Protein AF-A0A7S2AN30-F1 (afdb_monomer_lite)

Foldseek 3Di:
DDDPPPDPPQFPLPDQFQAAAAEQEELAFSPLSLVLQLQLSLQRHHSVSNNYDYHYNCPDLVSLLVVLVQQQVQFDPPDDPVRSAGHEYEYEYPPVVSVVSNVVSCVVSVYHYDYLQVLVLVLQCVLQVDHFPPPPPDPCPVVSPPCPPPPDDPPPAPQEEAEQAELAPSPSSVVSNVSNVVRDPDGSHPYYHYHHNPDDLVSLLVVLVVCLSNSYAYEYEALAPVVVVSSVVSNVVSVHRYHHSRVRVSVSCCVSSVGHTNSDPSHSVCVVPDPDDPPPDDPDD

pLDDT: mean 82.66, std 21.62, range [29.31, 98.75]

Sequence (285 aa):
MFAATRTFAVAPWSADVKAKPIFAVSDATGTVAQKLAETAFMQFGSSEKAKVQVVPGVSTEQAVRDVVEEAAKMAPPGSLAIERSGALVLYTVADPALGSILAAEASRRGVPCIDALEPVLLAMERCFGVCREGLAGSPDSDRAQGNDGLDGQHDGLPPRTVFAASDSSGSNAYGMVCAALRRFSDTPVQSVTLCKEVRSLEQINHIAQEALATRSPVVFTFASPGMSRFMRQQCERSRVHYADVFQPVMLAFEKYLDYPPVGVPGGHDLSRGYSDNWDTLPVER

Radius of gyration: 20.5 Å; chains: 1; bounding box: 63×46×48 Å

Secondary structure (DSSP, 8-state):
------------TT-------EEEEESS--HHHHHHHHHHHTTTS-GGG--EEEE----SHHHHHHHHHHHHHTSPTT--TTT----EEEEE-S-HHHHHHHHHHHHHHT--EEESSHHHHHHHHHHHT-PPTT-TT-GGGGS-------SS--SS---EEEEEEESS--HHHHHHHHHHHTT-TT--EEEEEEE----SHHHHHHHHHHHHHHT--EEEE-SSHHHHHHHHHHHHHTT--EEE-HHHHHHHHHHHHTS----STTGGGGGGT--S-GGGS----

Structure (mmCIF, N/CA/C/O backbone):
data_AF-A0A7S2AN30-F1
#
_entry.id   AF-A0A7S2AN30-F1
#
loop_
_atom_site.group_PDB
_atom_site.id
_atom_site.type_symbol
_atom_site.label_atom_id
_atom_site.label_alt_id
_atom_site.label_comp_id
_atom_site.label_asym_id
_atom_site.label_entity_id
_atom_site.label_seq_id
_atom_site.pdbx_PDB_ins_code
_atom_site.Cartn_x
_atom_site.Cartn_y
_atom_site.Cartn_z
_atom_site.occupancy
_atom_site.B_iso_or_equiv
_atom_site.auth_seq_id
_atom_site.auth_comp_id
_atom_site.auth_asym_id
_atom_site.auth_atom_id
_atom_site.pdbx_PDB_model_num
ATOM 1 N N . MET A 1 1 ? 32.549 -29.222 15.140 1.00 40.28 1 MET A N 1
ATOM 2 C CA . MET A 1 1 ? 31.187 -29.148 14.569 1.00 40.28 1 MET A CA 1
ATOM 3 C C . MET A 1 1 ? 30.894 -27.665 14.381 1.00 40.28 1 MET A C 1
ATOM 5 O O . MET A 1 1 ? 30.921 -26.944 15.367 1.00 40.28 1 MET A O 1
ATOM 9 N N . PHE A 1 2 ? 30.839 -27.179 13.139 1.00 34.50 2 PHE A N 1
ATOM 10 C CA . PHE A 1 2 ? 30.862 -25.744 12.830 1.00 34.50 2 PHE A CA 1
ATOM 11 C C . PHE A 1 2 ? 29.542 -25.068 13.226 1.00 34.50 2 PHE A C 1
ATOM 13 O O . PHE A 1 2 ? 28.491 -25.411 12.690 1.00 34.50 2 PHE A O 1
ATOM 20 N N . ALA A 1 3 ? 29.603 -24.105 14.147 1.00 33.50 3 ALA A N 1
ATOM 21 C CA . ALA A 1 3 ? 28.517 -23.163 14.376 1.00 33.50 3 ALA A CA 1
ATOM 22 C C . ALA A 1 3 ? 28.522 -22.160 13.215 1.00 33.50 3 ALA A C 1
ATOM 24 O O . ALA A 1 3 ? 29.442 -21.353 13.084 1.00 33.50 3 ALA A O 1
ATOM 25 N N . ALA A 1 4 ? 27.531 -22.254 12.332 1.00 34.81 4 ALA A N 1
ATOM 26 C CA . ALA A 1 4 ? 27.322 -21.269 11.283 1.00 34.81 4 ALA A CA 1
ATOM 27 C C . ALA A 1 4 ? 26.745 -19.998 11.919 1.00 34.81 4 ALA A C 1
ATOM 29 O O . ALA A 1 4 ? 25.531 -19.854 12.060 1.00 34.81 4 ALA A O 1
ATOM 30 N N . THR A 1 5 ? 27.619 -19.083 12.332 1.00 33.47 5 THR A N 1
ATOM 31 C CA . THR A 1 5 ? 27.229 -17.719 12.685 1.00 33.47 5 THR A CA 1
ATOM 32 C C . THR A 1 5 ? 26.700 -17.059 11.414 1.00 33.47 5 THR A C 1
ATOM 34 O O . THR A 1 5 ? 27.473 -16.679 10.538 1.00 33.47 5 THR A O 1
ATOM 37 N N . ARG A 1 6 ? 25.373 -16.973 11.263 1.00 31.62 6 ARG A N 1
ATOM 38 C CA . ARG A 1 6 ? 24.768 -16.119 10.236 1.00 31.62 6 ARG A CA 1
ATOM 39 C C . ARG A 1 6 ? 25.035 -14.676 10.641 1.00 31.62 6 ARG A C 1
ATOM 41 O O . ARG A 1 6 ? 24.337 -14.122 11.483 1.00 31.62 6 ARG A O 1
ATOM 48 N N . THR A 1 7 ? 26.070 -14.084 10.065 1.00 29.31 7 THR A N 1
ATOM 49 C CA . THR A 1 7 ? 26.269 -12.639 10.067 1.00 29.31 7 THR A CA 1
ATOM 50 C C . THR A 1 7 ? 25.091 -12.039 9.308 1.00 29.31 7 THR A C 1
ATOM 52 O O . THR A 1 7 ? 24.987 -12.196 8.093 1.00 29.31 7 THR A O 1
ATOM 55 N N . PHE A 1 8 ? 24.159 -11.403 10.014 1.00 34.34 8 PHE A N 1
ATOM 56 C CA . PHE A 1 8 ? 23.208 -10.514 9.360 1.00 34.34 8 PHE A CA 1
ATOM 57 C C . PHE A 1 8 ? 24.034 -9.352 8.815 1.00 34.34 8 PHE A C 1
ATOM 59 O O . PHE A 1 8 ? 24.676 -8.637 9.585 1.00 34.34 8 PHE A O 1
ATOM 66 N N . ALA A 1 9 ? 24.097 -9.220 7.491 1.00 35.78 9 ALA A N 1
ATOM 67 C CA . ALA A 1 9 ? 24.665 -8.041 6.866 1.00 35.78 9 ALA A CA 1
ATOM 68 C C . ALA A 1 9 ? 23.793 -6.853 7.285 1.00 35.78 9 ALA A C 1
ATOM 70 O O . ALA A 1 9 ? 22.713 -6.638 6.742 1.00 35.78 9 ALA A O 1
ATOM 71 N N . VAL A 1 10 ? 24.230 -6.125 8.312 1.00 44.66 10 VAL A N 1
ATOM 72 C CA . VAL A 1 10 ? 23.699 -4.796 8.599 1.00 44.66 10 VAL A CA 1
ATOM 73 C C . VAL A 1 10 ? 24.052 -3.971 7.369 1.00 44.66 10 VAL A C 1
ATOM 75 O O . VAL A 1 10 ? 25.234 -3.862 7.035 1.00 44.66 10 VAL A O 1
ATOM 78 N N . ALA A 1 11 ? 23.036 -3.492 6.649 1.00 50.16 11 ALA A N 1
ATOM 79 C CA . ALA A 1 11 ? 23.226 -2.702 5.442 1.00 50.16 11 ALA A CA 1
ATOM 80 C C . ALA A 1 11 ? 24.258 -1.603 5.738 1.00 50.16 11 ALA A C 1
ATOM 82 O O . ALA A 1 11 ? 24.108 -0.904 6.746 1.00 50.16 11 ALA A O 1
ATOM 83 N N . PRO A 1 12 ? 25.328 -1.448 4.943 1.00 53.06 12 PRO A N 1
ATOM 84 C CA . PRO A 1 12 ? 26.217 -0.318 5.119 1.00 53.06 12 PRO A CA 1
ATOM 85 C C . PRO A 1 12 ? 25.392 0.951 4.893 1.00 53.06 12 PRO A C 1
ATOM 87 O O . PRO A 1 12 ? 25.007 1.269 3.772 1.00 53.06 12 PRO A O 1
ATOM 90 N N . TRP A 1 13 ? 25.125 1.671 5.983 1.00 55.81 13 TRP A N 1
ATOM 91 C CA . TRP A 1 13 ? 24.346 2.912 6.059 1.00 55.81 13 TRP A CA 1
ATOM 92 C C . TRP A 1 13 ? 24.850 4.023 5.111 1.00 55.81 13 TRP A C 1
ATOM 94 O O . TRP A 1 13 ? 24.224 5.072 4.998 1.00 55.81 13 TRP A O 1
ATOM 104 N N . SER A 1 14 ? 25.982 3.800 4.434 1.00 53.25 14 SER A N 1
ATOM 105 C CA . SER A 1 14 ? 26.691 4.728 3.556 1.00 53.25 14 SER A CA 1
ATOM 106 C C . SER A 1 14 ? 26.530 4.468 2.052 1.00 53.25 14 SER A C 1
ATOM 108 O O . SER A 1 14 ? 26.960 5.311 1.264 1.00 53.25 14 SER A O 1
ATOM 110 N N . ALA A 1 15 ? 25.949 3.340 1.623 1.00 59.66 15 ALA A N 1
ATOM 111 C CA . ALA A 1 15 ? 25.786 3.029 0.202 1.00 59.66 15 ALA A CA 1
ATOM 112 C C . ALA A 1 15 ? 24.336 3.259 -0.248 1.00 59.66 15 ALA A C 1
ATOM 114 O O . ALA A 1 15 ? 23.439 2.509 0.122 1.00 59.66 15 ALA A O 1
ATOM 115 N N . ASP A 1 16 ? 24.109 4.283 -1.075 1.00 66.56 16 ASP A N 1
ATOM 116 C CA . ASP A 1 16 ? 22.819 4.461 -1.745 1.00 66.56 16 ASP A CA 1
ATOM 117 C C . ASP A 1 16 ? 22.561 3.300 -2.712 1.00 66.56 16 ASP A C 1
ATOM 119 O O . ASP A 1 16 ? 23.361 3.044 -3.621 1.00 66.56 16 ASP A O 1
ATOM 123 N N . VAL A 1 17 ? 21.414 2.634 -2.564 1.00 82.19 17 VAL A N 1
ATOM 124 C CA . VAL A 1 17 ? 20.982 1.597 -3.503 1.00 82.19 17 VAL A CA 1
ATOM 125 C C . VAL A 1 17 ? 20.859 2.164 -4.921 1.00 82.19 17 VAL A C 1
ATOM 127 O O . VAL A 1 17 ? 20.396 3.290 -5.146 1.00 82.19 17 VAL A O 1
ATOM 130 N N . LYS A 1 18 ? 21.255 1.376 -5.928 1.00 82.25 18 LYS A N 1
ATOM 131 C CA . LYS A 1 18 ? 21.060 1.764 -7.327 1.00 82.25 18 LYS A CA 1
ATOM 132 C C . LYS A 1 18 ? 19.564 1.800 -7.627 1.00 82.25 18 LYS A C 1
ATOM 134 O O . LYS A 1 18 ? 18.917 0.763 -7.721 1.00 82.25 18 LYS A O 1
ATOM 139 N N . ALA A 1 19 ? 19.036 2.999 -7.849 1.00 82.94 19 ALA A N 1
ATOM 140 C CA . ALA A 1 19 ? 17.635 3.188 -8.189 1.00 82.94 19 ALA A 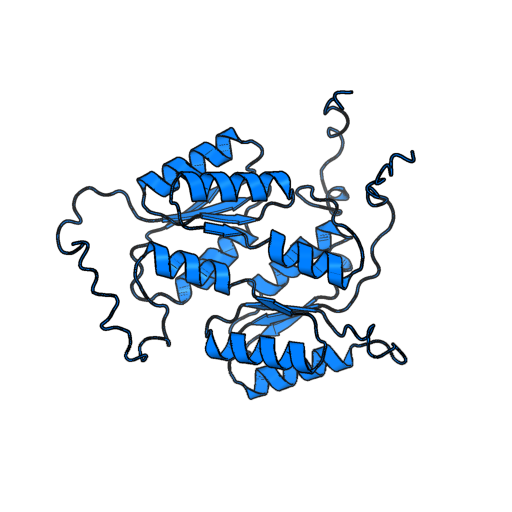CA 1
ATOM 141 C C . ALA A 1 19 ? 17.236 2.432 -9.467 1.00 82.94 19 ALA A C 1
ATOM 143 O O . ALA A 1 19 ? 17.766 2.692 -10.560 1.00 82.94 19 ALA A O 1
ATOM 144 N N . LYS A 1 20 ? 16.252 1.544 -9.316 1.00 89.50 20 LYS A N 1
ATOM 145 C CA . LYS A 1 20 ? 15.568 0.829 -10.396 1.00 89.50 20 LYS A CA 1
ATOM 146 C C . LYS A 1 20 ? 14.167 1.438 -10.619 1.00 89.50 20 LYS A C 1
ATOM 148 O O . LYS A 1 20 ? 13.637 2.040 -9.686 1.00 89.50 20 LYS A O 1
ATOM 153 N N . PRO A 1 21 ? 13.589 1.353 -11.832 1.00 93.94 21 PRO A N 1
ATOM 154 C CA . PRO A 1 21 ? 12.283 1.948 -12.127 1.00 93.94 21 PRO A CA 1
ATOM 155 C C . PRO A 1 21 ? 11.150 1.347 -11.286 1.00 93.94 21 PRO A C 1
ATOM 157 O O . PRO A 1 21 ? 11.082 0.133 -11.101 1.00 93.94 21 PRO A O 1
ATOM 160 N N . ILE A 1 22 ? 10.238 2.190 -10.808 1.00 96.75 22 ILE A N 1
ATOM 161 C CA . ILE A 1 22 ? 9.058 1.778 -10.041 1.00 96.75 22 ILE A CA 1
ATOM 162 C C . ILE A 1 22 ? 7.832 2.406 -10.692 1.00 96.75 22 ILE A C 1
ATOM 164 O O . ILE A 1 22 ? 7.831 3.593 -10.993 1.00 96.75 22 ILE A O 1
ATOM 168 N N . PHE A 1 23 ? 6.789 1.623 -10.916 1.00 98.44 23 PHE A N 1
ATOM 169 C CA . PHE A 1 23 ? 5.510 2.083 -11.435 1.00 98.44 23 PHE A CA 1
ATOM 170 C C . PHE A 1 23 ? 4.509 2.113 -10.280 1.00 98.44 23 PHE A C 1
ATOM 172 O O . PHE A 1 23 ? 4.249 1.087 -9.655 1.00 98.44 23 PHE A O 1
ATOM 179 N N . ALA A 1 24 ? 3.959 3.292 -10.000 1.00 98.38 24 ALA A N 1
ATOM 180 C CA . ALA A 1 24 ? 2.874 3.510 -9.053 1.00 98.38 24 ALA A CA 1
ATOM 181 C C . ALA A 1 24 ? 1.545 3.535 -9.819 1.00 98.38 24 ALA A C 1
ATOM 183 O O . ALA A 1 24 ? 1.169 4.556 -10.400 1.00 98.38 24 ALA A O 1
ATOM 184 N N . VAL A 1 25 ? 0.860 2.394 -9.855 1.00 98.62 25 VAL A N 1
ATOM 185 C CA . VAL A 1 25 ? -0.311 2.159 -10.712 1.00 98.62 25 VAL A CA 1
ATOM 186 C C . VAL A 1 25 ? -1.605 2.299 -9.914 1.00 98.62 25 VAL A C 1
ATOM 188 O O . VAL A 1 25 ? -1.714 1.802 -8.795 1.00 98.62 25 VAL A O 1
ATOM 191 N N . SER A 1 26 ? -2.618 2.964 -10.466 1.00 98.19 26 SER A N 1
ATOM 192 C CA . SER A 1 26 ? -3.913 3.097 -9.792 1.00 98.19 26 SER A CA 1
ATOM 193 C C . SER A 1 26 ? -5.064 3.258 -10.771 1.00 98.19 26 SER A C 1
ATOM 195 O O . SER A 1 26 ? -4.910 3.883 -11.815 1.00 98.19 26 SER A O 1
ATOM 197 N N . ASP A 1 27 ? -6.240 2.773 -10.374 1.00 96.31 27 ASP A N 1
ATOM 198 C CA . ASP A 1 27 ? -7.520 3.036 -11.046 1.00 96.31 27 ASP A CA 1
ATOM 199 C C . ASP A 1 27 ? -8.040 4.478 -10.858 1.00 96.31 27 ASP A C 1
ATOM 201 O O . ASP A 1 27 ? -9.018 4.880 -11.483 1.00 96.31 27 ASP A O 1
ATOM 205 N N . ALA A 1 28 ? -7.369 5.271 -10.017 1.00 95.38 28 ALA A N 1
ATOM 206 C CA . ALA A 1 28 ? -7.689 6.657 -9.705 1.00 95.38 28 ALA A CA 1
ATOM 207 C C . ALA A 1 28 ? -6.476 7.561 -9.994 1.00 95.38 28 ALA A C 1
ATOM 209 O O . ALA A 1 28 ? -5.953 7.562 -11.104 1.00 95.38 28 ALA A O 1
ATOM 210 N N . THR A 1 29 ? -6.015 8.354 -9.019 1.00 96.25 29 THR A N 1
ATOM 211 C CA . THR A 1 29 ? -4.957 9.362 -9.228 1.00 96.25 29 THR A CA 1
ATOM 212 C C . THR A 1 29 ? -3.532 8.828 -9.080 1.00 96.25 29 THR A C 1
ATOM 214 O O . THR A 1 29 ? -2.592 9.513 -9.466 1.00 96.25 29 THR A O 1
ATOM 217 N N . GLY A 1 30 ? -3.337 7.663 -8.455 1.00 95.94 30 GLY A N 1
ATOM 218 C CA . GLY A 1 30 ? -2.004 7.110 -8.173 1.00 95.94 30 GLY A CA 1
ATOM 219 C C . GLY A 1 30 ? -1.236 7.770 -7.021 1.00 95.94 30 GLY A C 1
ATOM 220 O O . GLY A 1 30 ? -0.190 7.266 -6.628 1.00 95.94 30 GLY A O 1
ATOM 221 N N . THR A 1 31 ? -1.757 8.836 -6.402 1.00 96.81 31 THR A N 1
ATOM 222 C CA . THR A 1 31 ? -1.055 9.583 -5.335 1.00 96.81 31 THR A CA 1
ATOM 223 C C . THR A 1 31 ? -0.708 8.722 -4.118 1.00 96.81 31 THR A C 1
ATOM 225 O O . THR A 1 31 ? 0.341 8.904 -3.506 1.00 96.81 31 THR A O 1
ATOM 228 N N . VAL A 1 32 ? -1.593 7.795 -3.743 1.00 96.81 32 VAL A N 1
ATOM 229 C CA . VAL A 1 32 ? -1.373 6.910 -2.590 1.00 96.81 32 VAL A CA 1
ATOM 230 C C . VAL A 1 32 ? -0.296 5.868 -2.904 1.00 96.81 32 VAL A C 1
ATOM 232 O O . VAL A 1 32 ? 0.619 5.688 -2.104 1.00 96.81 32 VAL A O 1
ATOM 235 N N . ALA A 1 33 ? -0.351 5.258 -4.092 1.00 97.69 33 ALA A N 1
ATOM 236 C CA . ALA A 1 33 ? 0.681 4.342 -4.573 1.00 97.69 33 ALA A CA 1
ATOM 237 C C . ALA A 1 33 ? 2.051 5.035 -4.670 1.00 97.69 33 ALA A C 1
ATOM 239 O O . ALA A 1 33 ? 3.051 4.493 -4.205 1.00 97.69 33 ALA A O 1
ATOM 240 N N . GLN A 1 34 ? 2.090 6.262 -5.201 1.00 97.88 34 GLN A N 1
ATOM 241 C CA . GLN A 1 34 ? 3.312 7.054 -5.322 1.00 97.88 34 GLN A CA 1
ATOM 242 C C . GLN A 1 34 ? 3.961 7.304 -3.958 1.00 97.88 34 GLN A C 1
ATOM 244 O O . GLN A 1 34 ? 5.110 6.926 -3.746 1.00 97.88 34 GLN A O 1
ATOM 249 N N . LYS A 1 35 ? 3.214 7.895 -3.016 1.00 96.38 35 LYS A N 1
ATOM 250 C CA . LYS A 1 35 ? 3.736 8.232 -1.683 1.00 96.38 35 LYS A CA 1
ATOM 251 C C . LYS A 1 35 ? 4.219 7.002 -0.928 1.00 96.38 35 LYS A C 1
ATOM 253 O O . LYS A 1 35 ? 5.246 7.057 -0.250 1.00 96.38 35 LYS A O 1
ATOM 258 N N . LEU A 1 36 ? 3.498 5.890 -1.059 1.00 97.25 36 LEU A N 1
ATOM 259 C CA . LEU A 1 36 ? 3.896 4.633 -0.448 1.00 97.25 36 LEU A CA 1
ATOM 260 C C . LEU A 1 36 ? 5.193 4.094 -1.061 1.00 97.25 36 LEU A C 1
ATOM 262 O O . LEU A 1 36 ? 6.083 3.703 -0.311 1.00 97.25 36 LEU A O 1
ATOM 266 N N . ALA A 1 37 ? 5.320 4.116 -2.391 1.00 97.06 37 ALA A N 1
ATOM 267 C CA . ALA A 1 37 ? 6.529 3.692 -3.094 1.00 97.06 37 ALA A CA 1
ATOM 268 C C . ALA A 1 37 ? 7.745 4.550 -2.719 1.00 97.06 37 ALA A C 1
ATOM 270 O O . ALA A 1 37 ? 8.806 4.009 -2.419 1.00 97.06 37 ALA A O 1
ATOM 271 N N . GLU A 1 38 ? 7.588 5.875 -2.680 1.00 95.25 38 GLU A N 1
ATOM 272 C CA . GLU A 1 38 ? 8.637 6.808 -2.254 1.00 95.25 38 GLU A CA 1
ATOM 273 C C . GLU A 1 38 ? 9.040 6.545 -0.798 1.00 95.25 38 GLU A C 1
ATOM 275 O O . GLU A 1 38 ? 10.223 6.396 -0.500 1.00 95.25 38 GLU A O 1
ATOM 280 N N . THR A 1 39 ? 8.062 6.393 0.102 1.00 94.69 39 THR A N 1
ATOM 281 C CA . THR A 1 39 ? 8.320 6.122 1.525 1.00 94.69 39 THR A CA 1
ATOM 282 C C . THR A 1 39 ? 9.001 4.772 1.744 1.00 94.69 39 THR A C 1
ATOM 284 O O . THR A 1 39 ? 9.880 4.661 2.597 1.00 94.69 39 THR A O 1
ATOM 287 N N . ALA A 1 40 ? 8.616 3.745 0.983 1.00 95.19 40 ALA A N 1
ATOM 288 C CA . ALA A 1 40 ? 9.279 2.447 1.012 1.00 95.19 40 ALA A CA 1
ATOM 289 C C . ALA A 1 40 ? 10.719 2.564 0.503 1.00 95.19 40 ALA A C 1
ATOM 291 O O . ALA A 1 40 ? 11.635 2.076 1.158 1.00 95.19 40 ALA A O 1
ATOM 292 N N . PHE A 1 41 ? 10.943 3.285 -0.602 1.00 94.38 41 PHE A N 1
ATOM 293 C CA . PHE A 1 41 ? 12.283 3.507 -1.145 1.00 94.38 41 PHE A CA 1
ATOM 294 C C . PHE A 1 41 ? 13.213 4.212 -0.151 1.00 94.38 41 PHE A C 1
ATOM 296 O O . PHE A 1 41 ? 14.393 3.870 -0.093 1.00 94.38 41 PHE A O 1
ATOM 303 N N . MET A 1 42 ? 12.690 5.117 0.690 1.00 92.19 42 MET A N 1
ATOM 304 C CA . MET A 1 42 ? 13.480 5.764 1.751 1.00 92.19 42 MET A CA 1
ATOM 305 C C . MET A 1 42 ? 14.157 4.771 2.694 1.00 92.19 42 MET A C 1
ATOM 307 O O . MET A 1 42 ? 15.122 5.124 3.359 1.00 92.19 42 MET A O 1
ATOM 311 N N . GLN A 1 43 ? 13.680 3.532 2.783 1.00 92.38 43 GLN A N 1
ATOM 312 C CA . GLN A 1 43 ? 14.311 2.511 3.611 1.00 92.38 43 GLN A CA 1
ATOM 313 C C . GLN A 1 43 ? 15.539 1.857 2.961 1.00 92.38 43 GLN A C 1
ATOM 315 O O . GLN A 1 43 ? 16.207 1.064 3.615 1.00 92.38 43 GLN A O 1
ATOM 320 N N . PHE A 1 44 ? 15.842 2.193 1.707 1.00 90.75 44 PHE A N 1
ATOM 321 C CA . PHE A 1 44 ? 16.959 1.647 0.931 1.00 90.75 44 PHE A CA 1
ATOM 322 C C . PHE A 1 44 ? 17.879 2.744 0.358 1.00 90.75 44 PHE A C 1
ATOM 324 O O . PHE A 1 44 ? 19.015 2.463 -0.020 1.00 90.75 44 PHE A O 1
ATOM 331 N N . GLY A 1 45 ? 17.407 3.992 0.259 1.00 87.62 45 GLY A N 1
ATOM 332 C CA . GLY A 1 45 ? 18.199 5.135 -0.203 1.00 87.62 45 GLY A CA 1
ATOM 333 C C . GLY A 1 45 ? 17.407 6.444 -0.202 1.00 87.62 45 GLY A C 1
ATOM 334 O O . GLY A 1 45 ? 16.277 6.494 0.271 1.00 87.62 45 GLY A O 1
ATOM 335 N N . SER A 1 46 ? 17.986 7.524 -0.732 1.00 83.88 46 SER A N 1
ATOM 336 C CA . SER A 1 46 ? 17.307 8.833 -0.808 1.00 83.88 46 SER A CA 1
ATOM 337 C C . SER A 1 46 ? 16.023 8.807 -1.660 1.00 83.88 46 SER A C 1
ATOM 339 O O . SER A 1 46 ? 16.019 8.283 -2.777 1.00 83.88 46 SER A O 1
ATOM 341 N N . SER A 1 47 ? 14.951 9.445 -1.173 1.00 78.69 47 SER A N 1
ATOM 342 C CA . SER A 1 47 ? 13.661 9.581 -1.873 1.00 78.69 47 SER A CA 1
ATOM 343 C C . SER A 1 47 ? 13.782 10.258 -3.243 1.00 78.69 47 SER A C 1
ATOM 345 O O . SER A 1 47 ? 13.091 9.867 -4.177 1.00 78.69 47 SER A O 1
ATOM 347 N N . GLU A 1 48 ? 14.716 11.197 -3.416 1.00 80.56 48 GLU A N 1
ATOM 348 C CA . GLU A 1 48 ? 14.964 11.893 -4.693 1.00 80.56 48 GLU A CA 1
ATOM 349 C C . GLU A 1 48 ? 15.467 10.946 -5.795 1.00 80.56 48 GLU A C 1
ATOM 351 O O . GLU A 1 48 ? 15.384 11.247 -6.987 1.00 80.56 48 GLU A O 1
ATOM 356 N N . LYS A 1 49 ? 15.981 9.776 -5.404 1.00 83.81 49 LYS A N 1
ATOM 357 C CA . LYS A 1 49 ? 16.415 8.719 -6.320 1.00 83.81 49 LYS A CA 1
ATOM 358 C C . LYS A 1 49 ? 15.311 7.710 -6.609 1.00 83.81 49 LYS A C 1
ATOM 360 O O . LYS A 1 49 ? 15.502 6.881 -7.498 1.00 83.81 49 LYS A O 1
ATOM 365 N N . ALA A 1 50 ? 14.181 7.757 -5.905 1.00 80.19 50 ALA A N 1
ATOM 366 C CA . ALA A 1 50 ? 13.051 6.879 -6.158 1.00 80.19 50 ALA A CA 1
ATOM 367 C C . ALA A 1 50 ? 12.489 7.209 -7.552 1.00 80.19 50 ALA A C 1
ATOM 369 O O . ALA A 1 50 ? 11.777 8.189 -7.748 1.00 80.19 50 ALA A O 1
ATOM 370 N N . LYS A 1 51 ? 12.855 6.412 -8.562 1.00 89.88 51 LYS A N 1
ATOM 371 C CA . LYS A 1 51 ? 12.415 6.570 -9.958 1.00 89.88 51 LYS A CA 1
ATOM 372 C C . LYS A 1 51 ? 10.966 6.100 -10.119 1.00 89.88 51 LYS A C 1
ATOM 374 O O . LYS A 1 51 ? 10.707 5.128 -10.829 1.00 89.88 51 LYS A O 1
ATOM 379 N N . VAL A 1 52 ? 10.050 6.747 -9.401 1.00 95.81 52 VAL A N 1
ATOM 380 C CA . VAL A 1 52 ? 8.626 6.410 -9.369 1.00 95.81 52 VAL A CA 1
ATOM 381 C C . VAL A 1 52 ? 7.912 7.099 -10.527 1.00 95.81 52 VAL A C 1
ATOM 383 O O . VAL A 1 52 ? 7.871 8.322 -10.616 1.00 95.81 52 VAL A O 1
ATOM 386 N N . GLN A 1 53 ? 7.326 6.301 -11.411 1.00 97.56 53 GLN A N 1
ATOM 387 C CA . GLN A 1 53 ? 6.446 6.743 -12.481 1.00 97.56 53 GLN A CA 1
ATOM 388 C C . GLN A 1 53 ? 4.999 6.460 -12.084 1.00 97.56 53 GLN A C 1
ATOM 390 O O . GLN A 1 53 ? 4.621 5.312 -11.855 1.00 97.56 53 GLN A O 1
ATOM 395 N N . VAL A 1 54 ? 4.179 7.505 -12.008 1.00 98.31 54 VAL A N 1
ATOM 396 C CA . VAL A 1 54 ? 2.754 7.364 -11.691 1.00 98.31 54 VAL A CA 1
ATOM 397 C C . VAL A 1 54 ? 1.975 7.029 -12.957 1.00 98.31 54 VAL A C 1
ATOM 399 O O . VAL A 1 54 ? 2.101 7.725 -13.964 1.00 98.31 54 VAL A O 1
ATOM 402 N N . VAL A 1 55 ? 1.150 5.984 -12.891 1.00 98.50 55 VAL A N 1
ATOM 403 C CA . VAL A 1 55 ? 0.242 5.572 -13.968 1.00 98.50 55 VAL A CA 1
ATOM 404 C C . VAL A 1 55 ? -1.194 5.581 -13.425 1.00 98.50 55 VAL A C 1
ATOM 406 O O . VAL A 1 55 ? -1.633 4.595 -12.823 1.00 98.50 55 VAL A O 1
ATOM 409 N N . PRO A 1 56 ? -1.907 6.716 -13.546 1.00 98.12 56 PRO A N 1
ATOM 410 C CA . PRO A 1 56 ? -3.281 6.858 -13.071 1.00 98.12 56 PRO A CA 1
ATOM 411 C C . PRO A 1 56 ? -4.298 6.281 -14.069 1.00 98.12 56 PRO A C 1
ATOM 413 O O . PRO A 1 56 ? -3.980 6.056 -15.235 1.00 98.12 56 PRO A O 1
ATOM 416 N N . GLY A 1 57 ? -5.547 6.110 -13.628 1.00 97.12 57 GLY A N 1
ATOM 417 C CA . GLY A 1 57 ? -6.675 5.739 -14.491 1.00 97.12 57 GLY A CA 1
ATOM 418 C C . GLY A 1 57 ? -6.615 4.328 -15.086 1.00 97.12 57 GLY A C 1
ATOM 419 O O . GLY A 1 57 ? -7.236 4.074 -16.116 1.00 97.12 57 GLY A O 1
ATOM 420 N N . VAL A 1 58 ? -5.886 3.399 -14.466 1.00 97.88 58 VAL A N 1
ATOM 421 C CA . VAL A 1 58 ? -5.829 1.996 -14.899 1.00 97.88 58 VAL A CA 1
ATOM 422 C C . VAL A 1 58 ? -7.082 1.267 -14.418 1.00 97.88 58 VAL A C 1
ATOM 424 O O . VAL A 1 58 ? -7.091 0.654 -13.355 1.00 97.88 58 VAL A O 1
ATOM 427 N N . SER A 1 59 ? -8.159 1.388 -15.195 1.00 95.94 59 SER A N 1
ATOM 428 C CA . SER A 1 59 ? -9.498 0.864 -14.878 1.00 95.94 59 SER A CA 1
ATOM 429 C C . SER A 1 59 ? -10.025 -0.159 -15.892 1.00 95.94 59 SER A C 1
ATOM 431 O O . SER A 1 59 ? -11.186 -0.554 -15.829 1.00 95.94 59 SER A O 1
ATOM 433 N N . THR A 1 60 ? -9.194 -0.595 -16.843 1.00 97.69 60 THR A N 1
ATOM 434 C CA . THR A 1 60 ? -9.562 -1.596 -17.857 1.00 97.69 60 THR A CA 1
ATOM 435 C C . THR A 1 60 ? -8.481 -2.659 -17.997 1.00 97.69 60 THR A C 1
ATOM 437 O O . THR A 1 60 ? -7.302 -2.396 -17.751 1.00 97.69 60 THR A O 1
ATOM 440 N N . GLU A 1 61 ? -8.866 -3.855 -18.444 1.00 97.94 61 GLU A N 1
ATOM 441 C CA . GLU A 1 61 ? -7.923 -4.942 -18.721 1.00 97.94 61 GLU A CA 1
ATOM 442 C C . GLU A 1 61 ? -6.846 -4.528 -19.736 1.00 97.94 61 GLU A C 1
ATOM 444 O O . GLU A 1 61 ? -5.674 -4.847 -19.549 1.00 97.94 61 GLU A O 1
ATOM 449 N N . GLN A 1 62 ? -7.213 -3.781 -20.784 1.00 98.19 62 GLN A N 1
ATOM 450 C CA . GLN A 1 62 ? -6.237 -3.307 -21.767 1.00 98.19 62 GLN A CA 1
ATOM 451 C C . GLN A 1 62 ? -5.222 -2.353 -21.128 1.00 98.19 62 GLN A C 1
ATOM 453 O O . GLN A 1 62 ? -4.024 -2.544 -21.307 1.00 98.19 62 GLN A O 1
ATOM 458 N N . ALA A 1 63 ? -5.675 -1.401 -20.304 1.00 98.25 63 ALA A N 1
ATOM 459 C CA . ALA A 1 63 ? -4.771 -0.498 -19.591 1.00 98.25 63 ALA A CA 1
ATOM 460 C C . ALA A 1 63 ? -3.815 -1.257 -18.652 1.00 98.25 63 ALA A C 1
ATOM 462 O O . ALA A 1 63 ? -2.646 -0.890 -18.531 1.00 98.25 63 ALA A O 1
ATOM 463 N N . VAL A 1 64 ? -4.285 -2.342 -18.022 1.00 98.50 64 VAL A N 1
ATOM 464 C CA . VAL A 1 64 ? -3.434 -3.247 -17.236 1.00 98.50 64 VAL A CA 1
ATOM 465 C C . VAL A 1 64 ? -2.376 -3.923 -18.111 1.00 98.50 64 VAL A C 1
ATOM 467 O O . VAL A 1 64 ? -1.202 -3.971 -17.742 1.00 98.50 64 VAL A O 1
ATOM 470 N N . ARG A 1 65 ? -2.760 -4.438 -19.281 1.00 98.19 65 ARG A N 1
ATOM 471 C CA . ARG A 1 65 ? -1.817 -5.073 -20.212 1.00 98.19 65 ARG A CA 1
ATOM 472 C C . ARG A 1 65 ? -0.750 -4.090 -20.682 1.00 98.19 65 ARG A C 1
ATOM 474 O O . ARG A 1 65 ? 0.430 -4.437 -20.656 1.00 98.19 65 ARG A O 1
ATOM 481 N N . ASP A 1 66 ? -1.157 -2.874 -21.028 1.00 98.31 66 ASP A N 1
ATOM 482 C CA . ASP A 1 66 ? -0.264 -1.820 -21.500 1.00 98.31 66 ASP A CA 1
ATOM 483 C C . ASP A 1 66 ? 0.745 -1.421 -20.412 1.00 98.31 66 ASP A C 1
ATOM 485 O O . ASP A 1 66 ? 1.950 -1.412 -20.658 1.00 98.31 66 ASP A O 1
ATOM 489 N N . VAL A 1 67 ? 0.291 -1.169 -19.175 1.00 98.25 67 VAL A N 1
ATOM 490 C CA . VAL A 1 67 ? 1.194 -0.747 -18.090 1.00 98.25 67 VAL A CA 1
ATOM 491 C C . VAL A 1 67 ? 2.196 -1.834 -17.702 1.00 98.25 67 VAL A C 1
ATOM 493 O O . VAL A 1 67 ? 3.364 -1.535 -17.449 1.00 98.25 67 VAL A O 1
ATOM 496 N N . VAL A 1 68 ? 1.776 -3.103 -17.681 1.00 97.62 68 VAL A N 1
ATOM 497 C CA . VAL A 1 68 ? 2.683 -4.215 -17.366 1.00 97.62 68 VAL A CA 1
ATOM 498 C C . VAL A 1 68 ? 3.655 -4.469 -18.518 1.00 97.62 68 VAL A C 1
ATOM 500 O O . VAL A 1 68 ? 4.819 -4.795 -18.281 1.00 97.62 68 VAL A O 1
ATOM 503 N N . GLU A 1 69 ? 3.220 -4.301 -19.766 1.00 96.19 69 GLU A N 1
ATOM 504 C CA . GLU A 1 69 ? 4.114 -4.368 -20.916 1.00 96.19 69 GLU A CA 1
ATOM 505 C C . GLU A 1 69 ? 5.201 -3.287 -20.858 1.00 96.19 69 GLU A C 1
ATOM 507 O O . GLU A 1 69 ? 6.381 -3.601 -21.034 1.00 96.19 69 GLU A O 1
ATOM 512 N N . GLU A 1 70 ? 4.831 -2.044 -20.553 1.00 96.69 70 GLU A N 1
ATOM 513 C CA . GLU A 1 70 ? 5.791 -0.953 -20.370 1.00 96.69 70 GLU A CA 1
ATOM 514 C C . GLU A 1 70 ? 6.743 -1.222 -19.197 1.00 96.69 70 GLU A C 1
ATOM 516 O O . GLU A 1 70 ? 7.957 -1.056 -19.332 1.00 96.69 70 GLU A O 1
ATOM 521 N N . ALA A 1 71 ? 6.236 -1.742 -18.074 1.00 96.00 71 ALA A N 1
ATOM 522 C CA . ALA A 1 71 ? 7.077 -2.158 -16.954 1.00 96.00 71 ALA A CA 1
ATOM 523 C C . ALA A 1 71 ? 8.075 -3.260 -17.359 1.00 96.00 71 ALA A C 1
ATOM 525 O O . ALA A 1 71 ? 9.242 -3.215 -16.964 1.00 96.00 71 ALA A O 1
ATOM 526 N N . ALA A 1 72 ? 7.661 -4.228 -18.180 1.00 93.56 72 ALA A N 1
ATOM 527 C CA . ALA A 1 72 ? 8.529 -5.303 -18.660 1.00 93.56 72 ALA A CA 1
ATOM 528 C C . ALA A 1 72 ? 9.646 -4.792 -19.588 1.00 93.56 72 ALA A C 1
ATOM 530 O O . ALA A 1 72 ? 10.781 -5.268 -19.504 1.00 93.56 72 ALA A O 1
ATOM 531 N N . LYS A 1 73 ? 9.357 -3.793 -20.435 1.00 93.19 73 LYS A N 1
ATOM 532 C CA . LYS A 1 73 ? 10.339 -3.162 -21.342 1.00 93.19 73 LYS A CA 1
ATOM 533 C C . LYS A 1 73 ? 11.488 -2.470 -20.600 1.00 93.19 73 LYS A C 1
ATOM 535 O O . LYS A 1 73 ? 12.561 -2.311 -21.173 1.00 93.19 73 LYS A O 1
ATOM 540 N N . MET A 1 74 ? 11.300 -2.117 -19.325 1.00 91.06 74 MET A N 1
ATOM 541 C CA . MET A 1 74 ? 12.336 -1.507 -18.477 1.00 91.06 74 MET A CA 1
ATOM 542 C C . MET A 1 74 ? 13.411 -2.497 -17.993 1.00 91.06 74 MET A C 1
ATOM 544 O O . MET A 1 74 ? 14.343 -2.095 -17.291 1.00 91.06 74 MET A O 1
ATOM 548 N N . ALA A 1 75 ? 13.299 -3.788 -18.325 1.00 84.81 75 ALA A N 1
ATOM 549 C CA . ALA A 1 75 ? 14.322 -4.771 -17.986 1.00 84.81 75 ALA A CA 1
ATOM 550 C C . ALA A 1 75 ? 15.658 -4.442 -18.694 1.00 84.81 75 ALA A C 1
ATOM 552 O O . ALA A 1 75 ? 15.653 -4.082 -19.874 1.00 84.81 75 ALA A O 1
ATOM 553 N N . PRO A 1 76 ? 16.819 -4.580 -18.021 1.00 75.50 76 PRO A N 1
ATOM 554 C CA . PRO A 1 76 ? 18.107 -4.278 -18.635 1.00 75.50 76 PRO A CA 1
ATOM 555 C C . PRO A 1 76 ? 18.371 -5.131 -19.894 1.00 75.50 76 PRO A C 1
ATOM 557 O O . PRO A 1 76 ? 18.101 -6.340 -19.889 1.00 75.50 76 PRO A O 1
ATOM 560 N N . PRO A 1 77 ? 18.940 -4.547 -20.968 1.00 67.50 77 PRO A N 1
ATOM 561 C CA . PRO A 1 77 ? 19.340 -5.307 -22.147 1.00 67.50 77 PRO A CA 1
ATOM 562 C C . PRO A 1 77 ? 20.359 -6.390 -21.770 1.00 67.50 77 PRO A C 1
ATOM 564 O O . PRO A 1 77 ? 21.347 -6.106 -21.099 1.00 67.50 77 PRO A O 1
ATOM 567 N N . GLY A 1 78 ? 20.136 -7.629 -22.211 1.00 65.19 78 GLY A N 1
ATOM 568 C CA . GLY A 1 78 ? 21.073 -8.737 -21.987 1.00 65.19 78 GLY A CA 1
ATOM 569 C C . GLY A 1 78 ? 20.959 -9.458 -20.637 1.00 65.19 78 GLY A C 1
ATOM 570 O O . GLY A 1 78 ? 21.681 -10.432 -20.440 1.00 65.19 78 GLY A O 1
ATOM 571 N N . SER A 1 79 ? 20.044 -9.065 -19.740 1.00 65.81 79 SER A N 1
ATOM 572 C CA . SER A 1 79 ? 19.756 -9.854 -18.532 1.00 65.81 79 SER A CA 1
ATOM 573 C C . SER A 1 79 ? 19.276 -11.263 -18.900 1.00 65.81 79 SER A C 1
ATOM 575 O O . SER A 1 79 ? 18.375 -11.429 -19.739 1.00 65.81 79 SER A O 1
ATOM 577 N N . LEU A 1 80 ? 19.863 -12.274 -18.248 1.00 58.16 80 LEU A N 1
ATOM 578 C CA . LEU A 1 80 ? 19.397 -13.661 -18.307 1.00 58.16 80 LEU A CA 1
ATOM 579 C C . LEU A 1 80 ? 17.917 -13.712 -17.905 1.00 58.16 80 LEU A C 1
ATOM 581 O O . LEU A 1 80 ? 17.471 -12.910 -17.090 1.00 58.16 80 LEU A O 1
ATOM 585 N N . ALA A 1 81 ? 17.142 -14.657 -18.448 1.00 57.88 81 ALA A N 1
ATOM 586 C CA . ALA A 1 81 ? 15.696 -14.749 -18.197 1.00 57.88 81 ALA A CA 1
ATOM 587 C C . ALA A 1 81 ? 15.320 -14.782 -16.697 1.00 57.88 81 ALA A C 1
ATOM 589 O O . ALA A 1 81 ? 14.235 -14.346 -16.333 1.00 57.88 81 ALA A O 1
ATOM 590 N N . ILE A 1 82 ? 16.234 -15.247 -15.840 1.00 50.94 82 ILE A N 1
ATOM 591 C CA . ILE A 1 82 ? 16.076 -15.346 -14.382 1.00 50.94 82 ILE A CA 1
ATOM 592 C C . ILE A 1 82 ? 16.301 -13.986 -13.679 1.00 50.94 82 ILE A C 1
ATOM 594 O O . ILE A 1 82 ? 15.767 -13.754 -12.601 1.00 50.94 82 ILE A O 1
ATOM 598 N N . GLU A 1 83 ? 17.036 -13.060 -14.304 1.00 55.81 83 GLU A N 1
ATOM 599 C CA . GLU A 1 83 ? 17.405 -11.739 -13.762 1.00 55.81 83 GLU A CA 1
ATOM 600 C C . GLU A 1 83 ? 16.618 -10.579 -14.396 1.00 55.81 83 GLU A C 1
ATOM 602 O O . GLU A 1 83 ? 16.816 -9.414 -14.042 1.00 55.81 83 GLU A O 1
ATOM 607 N N . ARG A 1 84 ? 15.712 -10.875 -15.338 1.00 61.91 84 ARG A N 1
ATOM 608 C CA . ARG A 1 84 ? 14.842 -9.891 -15.997 1.00 61.91 84 ARG A CA 1
ATOM 609 C C . ARG A 1 84 ? 13.763 -9.385 -15.047 1.00 61.91 84 ARG A C 1
ATOM 611 O O . ARG A 1 84 ? 12.586 -9.669 -15.211 1.00 61.91 84 ARG A O 1
ATOM 618 N N . SER A 1 85 ? 14.160 -8.601 -14.058 1.00 72.19 85 SER A N 1
ATOM 619 C CA . SER A 1 85 ? 13.207 -7.767 -13.340 1.00 72.19 85 SER A CA 1
ATOM 620 C C . SER A 1 85 ? 13.055 -6.466 -14.124 1.00 72.19 85 SER A C 1
ATOM 622 O O . SER A 1 85 ? 14.005 -5.683 -14.193 1.00 72.19 85 SER A O 1
ATOM 624 N N . GLY A 1 86 ? 11.884 -6.263 -14.734 1.00 84.69 86 GLY A N 1
ATOM 625 C CA . GLY A 1 86 ? 11.471 -4.971 -15.292 1.00 84.69 86 GLY A CA 1
ATOM 626 C C . GLY A 1 86 ? 11.314 -3.899 -14.203 1.00 84.69 86 GLY A C 1
ATOM 627 O O . GLY A 1 86 ? 11.973 -3.944 -13.162 1.00 84.69 86 GLY A O 1
ATOM 628 N N . ALA A 1 87 ? 10.431 -2.927 -14.407 1.00 94.19 87 ALA A N 1
ATOM 629 C CA . ALA A 1 87 ? 10.023 -2.028 -13.328 1.00 94.19 87 ALA A CA 1
ATOM 630 C C . ALA A 1 87 ? 9.256 -2.804 -12.241 1.00 94.19 87 ALA A C 1
ATOM 632 O O . ALA A 1 87 ? 8.526 -3.742 -12.554 1.00 94.19 87 ALA A O 1
ATOM 633 N N . LEU A 1 88 ? 9.391 -2.417 -10.971 1.00 96.81 88 LEU A N 1
ATOM 634 C CA . LEU A 1 88 ? 8.491 -2.897 -9.915 1.00 96.81 88 LEU A CA 1
ATOM 635 C C . LEU A 1 88 ? 7.135 -2.208 -10.051 1.00 96.81 88 LEU A C 1
ATOM 637 O O . LEU A 1 88 ? 7.087 -0.985 -10.086 1.00 96.81 88 LEU A O 1
ATOM 641 N N . VAL A 1 89 ? 6.041 -2.967 -10.069 1.00 98.31 89 VAL A N 1
ATOM 642 C CA . VAL A 1 89 ? 4.678 -2.420 -10.111 1.00 98.31 89 VAL A CA 1
ATOM 643 C C . VAL A 1 89 ? 4.061 -2.442 -8.712 1.00 98.31 89 VAL A C 1
ATOM 645 O O . VAL A 1 89 ? 3.625 -3.485 -8.233 1.00 98.31 89 VAL A O 1
ATOM 648 N N . LEU A 1 90 ? 3.996 -1.289 -8.051 1.00 98.56 90 LEU A N 1
ATOM 649 C CA . LEU A 1 90 ? 3.201 -1.107 -6.836 1.00 98.56 90 LEU A CA 1
ATOM 650 C C . LEU A 1 90 ? 1.850 -0.533 -7.242 1.00 98.56 90 LEU A C 1
ATOM 652 O O . LEU A 1 90 ? 1.800 0.539 -7.847 1.00 98.56 90 LEU A O 1
ATOM 656 N N . TYR A 1 91 ? 0.761 -1.224 -6.914 1.00 98.56 91 TYR A N 1
ATOM 657 C CA . TYR A 1 91 ? -0.558 -0.819 -7.383 1.00 98.56 91 TYR A CA 1
ATOM 658 C C . TYR A 1 91 ? -1.606 -0.685 -6.279 1.00 98.56 91 TYR A C 1
ATOM 660 O O . TYR A 1 91 ? -1.552 -1.334 -5.236 1.00 98.56 91 TYR A O 1
ATOM 668 N N . THR A 1 92 ? -2.561 0.210 -6.533 1.00 97.75 92 THR A N 1
ATOM 669 C CA . THR A 1 92 ? -3.754 0.449 -5.716 1.00 97.75 92 THR A CA 1
ATOM 670 C C . THR A 1 92 ? -4.967 0.480 -6.644 1.00 97.75 92 THR A C 1
ATOM 672 O O . THR A 1 92 ? -5.344 1.541 -7.160 1.00 97.75 92 THR A O 1
ATOM 675 N N . VAL A 1 93 ? -5.520 -0.702 -6.904 1.00 96.81 93 VAL A N 1
ATOM 676 C CA . VAL A 1 93 ? -6.705 -0.940 -7.739 1.00 96.81 93 VAL A CA 1
ATOM 677 C C . VAL A 1 93 ? -7.765 -1.554 -6.833 1.00 96.81 93 VAL A C 1
ATOM 679 O O . VAL A 1 93 ? -7.450 -2.484 -6.101 1.00 96.81 93 VAL A O 1
ATOM 682 N N . ALA A 1 94 ? -8.988 -1.020 -6.820 1.00 94.25 94 ALA A N 1
ATOM 683 C CA . ALA A 1 94 ? -10.015 -1.520 -5.902 1.00 94.25 94 ALA A CA 1
ATOM 684 C C . ALA A 1 94 ? -10.859 -2.660 -6.468 1.00 94.25 94 ALA A C 1
ATOM 686 O O . ALA A 1 94 ? -11.440 -3.406 -5.681 1.00 94.25 94 ALA A O 1
ATOM 687 N N . ASP A 1 95 ? -10.961 -2.767 -7.794 1.00 94.19 95 ASP A N 1
ATOM 688 C CA . ASP A 1 95 ? -11.621 -3.897 -8.443 1.00 94.19 95 ASP A CA 1
ATOM 689 C C . ASP A 1 95 ? -10.715 -5.140 -8.329 1.00 94.19 95 ASP A C 1
ATOM 691 O O . ASP A 1 95 ? -9.637 -5.170 -8.938 1.00 94.19 95 ASP A O 1
ATOM 695 N N . PRO A 1 96 ? -11.120 -6.181 -7.578 1.00 94.06 96 PRO A N 1
ATOM 696 C CA . PRO A 1 96 ? -10.297 -7.366 -7.379 1.00 94.06 96 PRO A CA 1
ATOM 697 C C . PRO A 1 96 ? -10.146 -8.204 -8.653 1.00 94.06 96 PRO A C 1
ATOM 699 O O . PRO A 1 96 ? -9.141 -8.908 -8.794 1.00 94.06 96 PRO A O 1
ATOM 702 N N . ALA A 1 97 ? -11.089 -8.135 -9.603 1.00 94.50 97 ALA A N 1
ATOM 703 C CA . ALA A 1 97 ? -10.931 -8.789 -10.898 1.00 94.50 97 ALA A CA 1
ATOM 704 C C . ALA A 1 97 ? -9.794 -8.123 -11.679 1.00 94.50 97 ALA A C 1
ATOM 706 O O . ALA A 1 97 ? -8.893 -8.805 -12.173 1.00 94.50 97 ALA A O 1
ATOM 707 N N . LEU A 1 98 ? -9.773 -6.789 -11.705 1.00 96.38 98 LEU A N 1
ATOM 708 C CA . LEU A 1 98 ? -8.708 -6.035 -12.356 1.00 96.38 98 LEU A CA 1
ATOM 709 C C . LEU A 1 98 ? -7.352 -6.215 -11.652 1.00 96.38 98 LEU A C 1
ATOM 711 O O . LEU A 1 98 ? -6.336 -6.409 -12.322 1.00 96.38 98 LEU A O 1
ATOM 715 N N . GLY A 1 99 ? -7.333 -6.235 -10.315 1.00 97.00 99 GLY A N 1
ATOM 716 C CA . GLY A 1 99 ? -6.141 -6.562 -9.525 1.00 97.00 99 GLY A CA 1
ATOM 717 C C . GLY A 1 99 ? -5.594 -7.963 -9.830 1.00 97.00 99 GLY A C 1
ATOM 718 O O . GLY A 1 99 ? -4.388 -8.135 -10.016 1.00 97.00 99 GLY A O 1
ATOM 719 N N . SER A 1 100 ? -6.477 -8.956 -9.980 1.00 97.44 100 SER A N 1
ATOM 720 C CA . SER A 1 100 ? -6.105 -10.331 -10.352 1.00 97.44 100 SER A CA 1
ATOM 721 C C . SER A 1 100 ? -5.519 -10.417 -11.762 1.00 97.44 100 SER A C 1
ATOM 723 O O . SER A 1 100 ? -4.521 -11.107 -11.981 1.00 97.44 100 SER A O 1
ATOM 725 N N . ILE A 1 101 ? -6.101 -9.687 -12.719 1.00 98.31 101 ILE A N 1
ATOM 726 C CA . ILE A 1 101 ? -5.575 -9.571 -14.086 1.00 98.31 101 ILE A CA 1
ATOM 727 C C . ILE A 1 101 ? -4.174 -8.952 -14.062 1.00 98.31 101 ILE A C 1
ATOM 729 O O . ILE A 1 101 ? -3.271 -9.479 -14.714 1.00 98.31 101 ILE A O 1
ATOM 733 N N . LEU A 1 102 ? -3.969 -7.878 -13.291 1.00 98.44 102 LEU A N 1
ATOM 734 C CA . LEU A 1 102 ? -2.674 -7.204 -13.169 1.00 98.44 102 LEU A CA 1
ATOM 735 C C . LEU A 1 102 ? -1.615 -8.143 -12.597 1.00 98.44 102 LEU A C 1
ATOM 737 O O . LEU A 1 102 ? -0.556 -8.302 -13.206 1.00 98.44 102 LEU A O 1
ATOM 741 N N . ALA A 1 103 ? -1.914 -8.832 -11.495 1.00 97.94 103 ALA A N 1
ATOM 742 C CA . ALA A 1 103 ? -0.999 -9.800 -10.898 1.00 97.94 103 ALA A CA 1
ATOM 743 C C . ALA A 1 103 ? -0.650 -10.951 -11.863 1.00 97.94 103 ALA A C 1
ATOM 745 O O . ALA A 1 103 ? 0.516 -11.337 -11.983 1.00 97.94 103 ALA A O 1
ATOM 746 N N . ALA A 1 104 ? -1.637 -11.479 -12.595 1.00 97.75 104 ALA A N 1
ATOM 747 C CA . ALA A 1 104 ? -1.427 -12.553 -13.564 1.00 97.75 104 ALA A CA 1
ATOM 748 C C . ALA A 1 104 ? -0.599 -12.100 -14.780 1.00 97.75 104 ALA A C 1
ATOM 750 O O . ALA A 1 104 ? 0.287 -12.827 -15.235 1.00 97.75 104 ALA A O 1
ATOM 751 N N . GLU A 1 105 ? -0.862 -10.902 -15.308 1.00 97.38 105 GLU A N 1
ATOM 752 C CA . GLU A 1 105 ? -0.094 -10.304 -16.405 1.00 97.38 105 GLU A CA 1
ATOM 753 C C . GLU A 1 105 ? 1.355 -10.040 -15.988 1.00 97.38 105 GLU A C 1
ATOM 755 O O . GLU A 1 105 ? 2.284 -10.409 -16.712 1.00 97.38 105 GLU A O 1
ATOM 760 N N . ALA A 1 106 ? 1.549 -9.468 -14.797 1.00 95.75 106 ALA A N 1
ATOM 761 C CA . ALA A 1 106 ? 2.863 -9.190 -14.232 1.00 95.75 106 ALA A CA 1
ATOM 762 C C . ALA A 1 106 ? 3.669 -10.478 -14.043 1.00 95.75 106 ALA A C 1
ATOM 764 O O . ALA A 1 106 ? 4.795 -10.582 -14.535 1.00 95.75 106 ALA A O 1
ATOM 765 N N . SER A 1 107 ? 3.053 -11.507 -13.452 1.00 94.25 107 SER A N 1
ATOM 766 C CA . SER A 1 107 ? 3.661 -12.830 -13.302 1.00 94.25 107 SER A CA 1
ATOM 767 C C . SER A 1 107 ? 4.080 -13.429 -14.649 1.00 94.25 107 SER A C 1
ATOM 769 O O . SER A 1 107 ? 5.222 -13.867 -14.798 1.00 94.25 107 SER A O 1
ATOM 771 N N . ARG A 1 108 ? 3.206 -13.375 -15.665 1.00 92.88 108 ARG A N 1
ATOM 772 C CA . ARG A 1 108 ? 3.491 -13.915 -17.006 1.00 92.88 108 ARG A CA 1
ATOM 773 C C . ARG A 1 108 ? 4.681 -13.238 -17.682 1.00 92.88 108 ARG A C 1
ATOM 775 O O . ARG A 1 108 ? 5.394 -13.882 -18.447 1.00 92.88 108 ARG A O 1
ATOM 782 N N . ARG A 1 109 ? 4.888 -11.946 -17.421 1.00 91.88 109 ARG A N 1
ATOM 783 C CA . ARG A 1 109 ? 5.969 -11.145 -18.014 1.00 91.88 109 ARG A CA 1
ATOM 784 C C . ARG A 1 109 ? 7.220 -11.051 -17.136 1.00 91.88 109 ARG A C 1
ATOM 786 O O . ARG A 1 109 ? 8.174 -10.390 -17.533 1.00 91.88 109 ARG A O 1
ATOM 793 N N . GLY A 1 110 ? 7.238 -11.706 -15.972 1.00 90.88 110 GLY A N 1
ATOM 794 C CA . GLY A 1 110 ? 8.355 -11.623 -15.023 1.00 90.88 110 GLY A CA 1
ATOM 795 C C . GLY A 1 110 ? 8.493 -10.247 -14.359 1.00 90.88 110 GLY A C 1
ATOM 796 O O . GLY A 1 110 ? 9.570 -9.882 -13.894 1.00 90.88 110 GLY A O 1
ATOM 797 N N . VAL A 1 111 ? 7.414 -9.465 -14.325 1.00 94.06 111 VAL A N 1
ATOM 798 C CA . VAL A 1 111 ? 7.370 -8.151 -13.682 1.00 94.06 111 VAL A CA 1
ATOM 799 C C . VAL A 1 111 ? 7.024 -8.350 -12.204 1.00 94.06 111 VAL A C 1
ATOM 801 O O . VAL A 1 111 ? 5.970 -8.912 -11.903 1.00 94.06 111 VAL A O 1
ATOM 804 N N . PRO A 1 112 ? 7.876 -7.920 -11.256 1.00 95.25 112 PRO A N 1
ATOM 805 C CA . PRO A 1 112 ? 7.512 -7.961 -9.849 1.00 95.25 112 PRO A CA 1
ATOM 806 C C . PRO A 1 112 ? 6.383 -6.960 -9.591 1.00 95.25 112 PRO A C 1
ATOM 808 O O . PRO A 1 112 ? 6.449 -5.816 -10.041 1.00 95.25 112 PRO A O 1
ATOM 811 N N . CYS A 1 113 ? 5.355 -7.379 -8.857 1.00 97.06 113 CYS A N 1
ATOM 812 C CA . CYS A 1 113 ? 4.238 -6.516 -8.498 1.00 97.06 113 CYS A CA 1
ATOM 813 C C . CYS A 1 113 ? 3.779 -6.729 -7.053 1.00 97.06 113 CYS A C 1
ATOM 815 O O . CYS A 1 113 ? 3.968 -7.809 -6.490 1.00 97.06 113 CYS A O 1
ATOM 817 N N . ILE A 1 114 ? 3.160 -5.705 -6.466 1.00 98.06 114 ILE A N 1
ATOM 818 C CA . ILE A 1 114 ? 2.568 -5.758 -5.128 1.00 98.06 114 ILE A CA 1
ATOM 819 C C . ILE A 1 114 ? 1.282 -4.929 -5.070 1.00 98.06 114 ILE A C 1
ATOM 821 O O . ILE A 1 114 ? 1.268 -3.761 -5.466 1.00 98.06 114 ILE A O 1
ATOM 825 N N . ASP A 1 115 ? 0.217 -5.545 -4.555 1.00 98.25 115 ASP A N 1
ATOM 826 C CA . ASP A 1 115 ? -1.031 -4.865 -4.216 1.00 98.25 115 ASP A CA 1
ATOM 827 C C . ASP A 1 115 ? -0.909 -4.236 -2.832 1.00 98.25 115 ASP A C 1
ATOM 829 O O . ASP A 1 115 ? -0.651 -4.933 -1.847 1.00 98.25 115 ASP A O 1
ATOM 833 N N . ALA A 1 116 ? -1.089 -2.924 -2.751 1.00 97.62 116 ALA A N 1
ATOM 834 C CA . ALA A 1 116 ? -1.022 -2.213 -1.484 1.00 97.62 116 ALA A CA 1
ATOM 835 C C . ALA A 1 116 ? -2.400 -1.875 -0.893 1.00 97.62 116 ALA A C 1
ATOM 837 O O . ALA A 1 116 ? -2.472 -1.480 0.272 1.00 97.62 116 ALA A O 1
ATOM 838 N N . LEU A 1 117 ? -3.484 -2.007 -1.667 1.00 97.56 117 LEU A N 1
ATOM 839 C CA . LEU A 1 117 ? -4.824 -1.583 -1.257 1.00 97.56 117 LEU A CA 1
ATOM 840 C C . LEU A 1 117 ? -5.722 -2.764 -0.871 1.00 97.56 117 LEU A C 1
ATOM 842 O O . LEU A 1 117 ? -6.489 -2.645 0.085 1.00 97.56 117 LEU A O 1
ATOM 846 N N . GLU A 1 118 ? -5.605 -3.906 -1.550 1.00 96.75 118 GLU A N 1
ATOM 847 C CA . GLU A 1 118 ? -6.462 -5.074 -1.310 1.00 96.75 118 GLU A CA 1
ATOM 848 C C . GLU A 1 118 ? -6.473 -5.549 0.155 1.00 96.75 118 GLU A C 1
ATOM 850 O O . GLU A 1 118 ? -7.562 -5.767 0.692 1.00 96.75 118 GLU A O 1
ATOM 855 N N . PRO A 1 119 ? -5.334 -5.634 0.879 1.00 97.19 119 PRO A N 1
ATOM 856 C CA . PRO A 1 119 ? -5.356 -6.016 2.293 1.00 97.19 119 PRO A CA 1
ATOM 857 C C . PRO A 1 119 ? -6.202 -5.076 3.164 1.00 97.19 119 PRO A C 1
ATOM 859 O O . PRO A 1 119 ? -6.823 -5.518 4.130 1.00 97.19 119 PRO A O 1
ATOM 862 N N . VAL A 1 120 ? -6.240 -3.785 2.819 1.00 97.81 120 VAL A N 1
ATOM 863 C CA . VAL A 1 120 ? -7.027 -2.768 3.528 1.00 97.81 120 VAL A CA 1
ATOM 864 C C . VAL A 1 120 ? -8.510 -2.944 3.235 1.00 97.81 120 VAL A C 1
ATOM 866 O O . VAL A 1 120 ? -9.317 -2.941 4.165 1.00 97.81 120 VAL A O 1
ATOM 869 N N . LEU A 1 121 ? -8.862 -3.139 1.963 1.00 96.25 121 LEU A N 1
ATOM 870 C CA . LEU A 1 121 ? -10.244 -3.353 1.546 1.00 96.25 121 LEU A CA 1
ATOM 871 C C . LEU A 1 121 ? -10.821 -4.625 2.185 1.00 96.25 121 LEU A C 1
ATOM 873 O O . LEU A 1 121 ? -11.875 -4.553 2.810 1.00 96.25 121 LEU A O 1
ATOM 877 N N . LEU A 1 122 ? -10.085 -5.741 2.165 1.00 95.38 122 LEU A N 1
ATOM 878 C CA . LEU A 1 122 ? -10.504 -6.991 2.814 1.00 95.38 122 LEU A CA 1
ATOM 879 C C . LEU A 1 122 ? -10.673 -6.852 4.331 1.00 95.38 122 LEU A C 1
ATOM 881 O O . LEU A 1 122 ? -11.576 -7.454 4.915 1.00 95.38 122 LEU A O 1
ATOM 885 N N . ALA A 1 123 ? -9.801 -6.089 4.998 1.00 95.56 123 ALA A N 1
ATOM 886 C CA . ALA A 1 123 ? -9.925 -5.845 6.433 1.00 95.56 123 ALA A CA 1
ATOM 887 C C . ALA A 1 123 ? -11.202 -5.054 6.759 1.00 95.56 123 ALA A C 1
ATOM 889 O O . ALA A 1 123 ? -11.884 -5.380 7.730 1.00 95.56 123 ALA A O 1
ATOM 890 N N . MET A 1 124 ? -11.547 -4.058 5.937 1.00 94.44 124 MET A N 1
ATOM 891 C CA . MET A 1 124 ? -12.783 -3.286 6.079 1.00 94.44 124 MET A CA 1
ATOM 892 C C . MET A 1 124 ? -14.027 -4.123 5.771 1.00 94.44 124 MET A C 1
ATOM 894 O O . MET A 1 124 ? -14.959 -4.108 6.569 1.00 94.44 124 MET A O 1
ATOM 898 N N . GLU A 1 125 ? -14.024 -4.903 4.687 1.00 92.50 125 GLU A N 1
ATOM 899 C CA . GLU A 1 125 ? -15.148 -5.777 4.316 1.00 92.50 125 GLU A CA 1
ATOM 900 C C . GLU A 1 125 ? -15.484 -6.756 5.442 1.00 92.50 125 GLU A C 1
ATOM 902 O O . GLU A 1 125 ? -16.634 -6.867 5.864 1.00 92.50 125 GLU A O 1
ATOM 907 N N . ARG A 1 126 ? -14.459 -7.404 6.008 1.00 92.31 126 ARG A N 1
ATOM 908 C CA . ARG A 1 126 ? -14.625 -8.333 7.133 1.00 92.31 126 ARG A CA 1
ATOM 909 C C . ARG A 1 126 ? -15.103 -7.638 8.404 1.00 92.31 126 ARG A C 1
ATOM 911 O O . ARG A 1 126 ? -15.950 -8.176 9.104 1.00 92.31 126 ARG A O 1
ATOM 918 N N . CYS A 1 127 ? -14.567 -6.456 8.706 1.00 91.44 127 CYS A N 1
ATOM 919 C CA . CYS A 1 127 ? -14.896 -5.742 9.938 1.00 91.44 127 CYS A CA 1
ATOM 920 C C . CYS A 1 127 ? -16.298 -5.127 9.921 1.00 91.44 127 CYS A C 1
ATOM 922 O O . CYS A 1 127 ? -16.956 -5.037 10.959 1.00 91.44 127 CYS A O 1
ATOM 924 N N . PHE A 1 128 ? -16.744 -4.658 8.760 1.00 88.19 128 PHE A N 1
ATOM 925 C CA . PHE A 1 128 ? -18.010 -3.947 8.624 1.00 88.19 128 PHE A CA 1
ATOM 926 C C . PHE A 1 128 ? -19.138 -4.828 8.097 1.00 88.19 128 PHE A C 1
ATOM 928 O O . PHE A 1 128 ? -20.293 -4.443 8.243 1.00 88.19 128 PHE A O 1
ATOM 935 N N . GLY A 1 129 ? -18.824 -5.997 7.533 1.00 87.31 129 GLY A N 1
ATOM 936 C CA . GLY A 1 129 ? -19.820 -6.875 6.923 1.00 87.31 129 GLY A CA 1
ATOM 937 C C . GLY A 1 129 ? -20.442 -6.276 5.660 1.00 87.31 129 GLY A C 1
ATOM 938 O O . GLY A 1 129 ? -21.545 -6.661 5.288 1.00 87.31 129 GLY A O 1
ATOM 939 N N . VAL A 1 130 ? -19.758 -5.326 5.013 1.00 84.81 130 VAL A N 1
ATOM 940 C CA . VAL A 1 130 ? -20.206 -4.687 3.768 1.00 84.81 130 VAL A CA 1
ATOM 941 C C . VAL A 1 130 ? -19.245 -5.018 2.636 1.00 84.81 130 VAL A C 1
ATOM 943 O O . VAL A 1 130 ? -18.041 -5.129 2.854 1.00 84.81 130 VAL A O 1
ATOM 946 N N . CYS A 1 131 ? -19.771 -5.160 1.424 1.00 85.81 131 CYS A N 1
ATOM 947 C CA . CYS A 1 131 ? -18.953 -5.286 0.220 1.00 85.81 131 CYS A CA 1
ATOM 948 C C . CYS A 1 131 ? -18.616 -3.896 -0.323 1.00 85.81 131 CYS A C 1
ATOM 950 O O . CYS A 1 131 ? -19.425 -2.972 -0.215 1.00 85.81 131 CYS A O 1
ATOM 952 N N . ARG A 1 132 ? -17.443 -3.752 -0.943 1.00 86.75 132 ARG A N 1
ATOM 953 C CA . ARG A 1 132 ? -17.123 -2.533 -1.691 1.00 86.75 132 ARG A CA 1
ATOM 954 C C . ARG A 1 132 ? -17.978 -2.423 -2.970 1.00 86.75 132 ARG A C 1
ATOM 956 O O . ARG A 1 132 ? -18.448 -3.424 -3.517 1.00 86.75 132 ARG A O 1
ATOM 963 N N . GLU A 1 133 ? -18.176 -1.203 -3.453 1.00 82.62 133 GLU A N 1
ATOM 964 C CA . GLU A 1 133 ? -18.925 -0.886 -4.671 1.00 82.62 133 GLU A CA 1
ATOM 965 C C . GLU A 1 133 ? -18.388 -1.648 -5.895 1.00 82.62 133 GLU A C 1
ATOM 967 O O . GLU A 1 133 ? -17.186 -1.883 -6.028 1.00 82.62 133 GLU A O 1
ATOM 972 N N . GLY A 1 134 ? -19.285 -2.033 -6.808 1.00 70.31 134 GLY A N 1
ATOM 973 C CA . GLY A 1 134 ? -18.935 -2.753 -8.041 1.00 70.31 134 GLY A CA 1
ATOM 974 C C . GLY A 1 134 ? -18.787 -4.275 -7.900 1.00 70.31 134 GLY A C 1
ATOM 975 O O . GLY A 1 134 ? -18.763 -4.964 -8.913 1.00 70.31 134 GLY A O 1
ATOM 976 N N . LEU A 1 135 ? -18.768 -4.817 -6.675 1.00 65.50 135 LEU A N 1
ATOM 977 C CA . LEU A 1 135 ? -18.753 -6.267 -6.400 1.00 65.50 135 LEU A CA 1
ATOM 978 C C . LEU A 1 135 ? -20.130 -6.871 -6.087 1.00 65.50 135 LEU A C 1
ATOM 980 O O . LEU A 1 135 ? -20.260 -8.092 -5.970 1.00 65.50 135 LEU A O 1
ATOM 984 N N . ALA A 1 136 ? -21.166 -6.037 -5.971 1.00 47.59 136 ALA A N 1
ATOM 985 C CA . ALA A 1 136 ? -22.542 -6.469 -5.749 1.00 47.59 136 ALA A CA 1
ATOM 986 C C . ALA A 1 136 ? -23.119 -7.123 -7.022 1.00 47.59 136 ALA A C 1
ATOM 988 O O . ALA A 1 136 ? -23.815 -6.493 -7.814 1.00 47.59 136 ALA A O 1
ATOM 989 N N . GLY A 1 137 ? -22.772 -8.394 -7.236 1.00 46.62 137 GLY A N 1
ATOM 990 C CA . GLY A 1 137 ? -23.258 -9.211 -8.353 1.00 46.62 137 GLY A CA 1
ATOM 991 C C . GLY A 1 137 ? -22.892 -10.700 -8.295 1.00 46.62 137 GLY A C 1
ATOM 992 O O . GLY A 1 137 ? -23.224 -11.432 -9.225 1.00 46.62 137 GLY A O 1
ATOM 993 N N . SER A 1 138 ? -22.221 -11.179 -7.240 1.00 41.44 138 SER A N 1
ATOM 994 C CA . SER A 1 138 ? -21.924 -12.611 -7.089 1.00 41.44 138 SER A CA 1
ATOM 995 C C . SER A 1 138 ? -23.085 -13.349 -6.397 1.00 41.44 138 SER A C 1
ATOM 997 O O . SER A 1 138 ? -23.535 -12.886 -5.348 1.00 41.44 138 SER A O 1
ATOM 999 N N . PRO A 1 139 ? -23.546 -14.508 -6.913 1.00 42.03 139 PRO A N 1
ATOM 1000 C CA . PRO A 1 139 ? -24.678 -15.268 -6.365 1.00 42.03 139 PRO A CA 1
ATOM 1001 C C . PRO A 1 139 ? -24.416 -15.918 -4.991 1.00 42.03 139 PRO A C 1
ATOM 1003 O O . PRO A 1 139 ? -25.290 -16.599 -4.464 1.00 42.03 139 PRO A O 1
ATOM 1006 N N . ASP A 1 140 ? -23.243 -15.712 -4.386 1.00 43.69 140 ASP A N 1
ATOM 1007 C CA . ASP A 1 140 ? -22.932 -16.165 -3.020 1.00 43.69 140 ASP A CA 1
ATOM 1008 C C . ASP A 1 140 ? -23.315 -15.139 -1.928 1.00 43.69 140 ASP A C 1
ATOM 1010 O O . ASP A 1 140 ? -23.072 -15.384 -0.743 1.00 43.69 140 ASP A O 1
ATOM 1014 N N . SER A 1 141 ? -23.974 -14.023 -2.279 1.00 45.44 141 SER A N 1
ATOM 1015 C CA . SER A 1 141 ? -24.531 -13.070 -1.298 1.00 45.44 141 SER A CA 1
ATOM 1016 C C . SER A 1 141 ? -25.583 -13.687 -0.361 1.00 45.44 141 SER A C 1
ATOM 1018 O O . SER A 1 141 ? -25.867 -13.117 0.689 1.00 45.44 141 SER A O 1
ATOM 1020 N N . ASP A 1 142 ? -26.100 -14.877 -0.682 1.00 39.81 142 ASP A N 1
ATOM 1021 C CA . ASP A 1 142 ? -27.044 -15.622 0.161 1.00 39.81 142 ASP A CA 1
ATOM 1022 C C . ASP A 1 142 ? -26.368 -16.467 1.261 1.00 39.81 142 ASP A C 1
ATOM 1024 O O . ASP A 1 142 ? -27.044 -16.969 2.157 1.00 39.81 142 ASP A O 1
ATOM 1028 N N . ARG A 1 143 ? -25.033 -16.621 1.258 1.00 41.50 143 ARG A N 1
ATOM 1029 C CA . ARG A 1 143 ? -24.308 -17.431 2.266 1.00 41.50 143 ARG A CA 1
ATOM 1030 C C . ARG A 1 143 ? -23.666 -16.639 3.402 1.00 41.50 143 ARG A C 1
ATOM 1032 O O . ARG A 1 143 ? -23.157 -17.247 4.340 1.00 41.50 143 ARG A O 1
ATOM 1039 N N . ALA A 1 144 ? -23.744 -15.310 3.365 1.00 42.16 144 ALA A N 1
ATOM 1040 C CA . ALA A 1 144 ? -23.366 -14.446 4.484 1.00 42.16 144 ALA A CA 1
ATOM 1041 C C . ALA A 1 144 ? -24.550 -14.086 5.403 1.00 42.16 144 ALA A C 1
ATOM 1043 O O . ALA A 1 144 ? -24.388 -13.286 6.317 1.00 42.16 144 ALA A O 1
ATOM 1044 N N . GLN A 1 145 ? -25.715 -14.729 5.244 1.00 41.06 145 GLN A N 1
ATOM 1045 C CA . GLN A 1 145 ? -26.762 -14.745 6.273 1.00 41.06 145 GLN A CA 1
ATOM 1046 C C . GLN A 1 145 ? -26.425 -15.761 7.381 1.00 41.06 145 GLN A C 1
ATOM 1048 O O . GLN A 1 145 ? -27.214 -16.632 7.743 1.00 41.06 145 GLN A O 1
ATOM 1053 N N . GLY A 1 146 ? -25.223 -15.642 7.944 1.00 35.56 146 GLY A N 1
ATOM 1054 C CA . GLY A 1 146 ? -25.005 -15.988 9.340 1.00 35.56 146 GLY A CA 1
ATOM 1055 C C . GLY A 1 146 ? -25.594 -1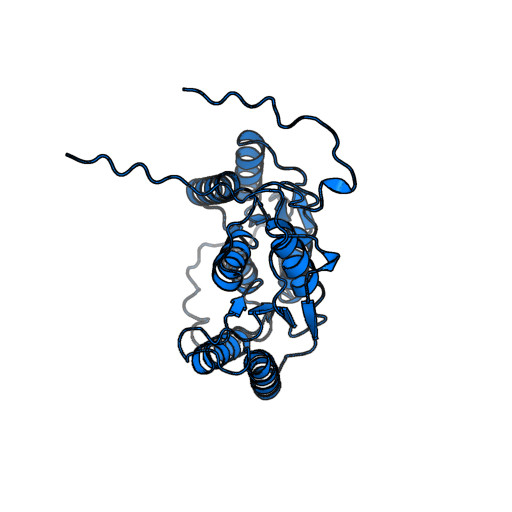4.843 10.146 1.00 35.56 146 GLY A C 1
ATOM 1056 O O . GLY A 1 146 ? -24.944 -13.822 10.331 1.00 35.56 146 GLY A O 1
ATOM 1057 N N . ASN A 1 147 ? -26.862 -14.988 10.518 1.00 41.44 147 ASN A N 1
ATOM 1058 C CA . ASN A 1 147 ? -27.619 -14.050 11.333 1.00 41.44 147 ASN A CA 1
ATOM 1059 C C . ASN A 1 147 ? -27.022 -13.971 12.752 1.00 41.44 147 ASN A C 1
ATOM 1061 O O . ASN A 1 147 ? -27.587 -14.510 13.701 1.00 41.44 147 ASN A O 1
ATOM 1065 N N . ASP A 1 148 ? -25.869 -13.318 12.893 1.00 42.31 148 ASP A N 1
ATOM 1066 C CA . ASP A 1 148 ? -25.440 -12.716 14.151 1.00 42.31 148 ASP A CA 1
ATOM 1067 C C . ASP A 1 148 ? -26.149 -11.361 14.228 1.00 42.31 148 ASP A C 1
ATOM 1069 O O . ASP A 1 148 ? -25.677 -10.361 13.691 1.00 42.31 148 ASP A O 1
ATOM 1073 N N . GLY A 1 149 ? -27.349 -11.376 14.816 1.00 35.59 149 GLY A N 1
ATOM 1074 C CA . GLY A 1 149 ? -28.321 -10.283 14.812 1.00 35.59 149 GLY A CA 1
ATOM 1075 C C . GLY A 1 149 ? -27.742 -8.905 15.141 1.00 35.59 149 GLY A C 1
ATOM 1076 O O . GLY A 1 149 ? -27.650 -8.510 16.303 1.00 35.59 149 GLY A O 1
ATOM 1077 N N . LEU A 1 150 ? -27.416 -8.150 14.094 1.00 47.50 150 LEU A N 1
ATOM 1078 C CA . LEU A 1 150 ? -27.072 -6.728 14.148 1.00 47.50 150 LEU A CA 1
ATOM 1079 C C . LEU A 1 150 ? -28.174 -5.853 13.534 1.00 47.50 150 LEU A C 1
ATOM 1081 O O . LEU A 1 150 ? -27.927 -4.698 13.197 1.00 47.50 150 LEU A O 1
ATOM 1085 N N . ASP A 1 151 ? -29.397 -6.374 13.457 1.00 41.12 151 ASP A N 1
ATOM 1086 C CA . ASP A 1 151 ? -30.587 -5.575 13.196 1.00 41.12 151 ASP A CA 1
ATOM 1087 C C . ASP A 1 151 ? -31.184 -5.092 14.524 1.00 41.12 151 ASP A C 1
ATOM 1089 O O . ASP A 1 151 ? -31.744 -5.865 15.300 1.00 41.12 151 ASP A O 1
ATOM 1093 N N . GLY A 1 152 ? -31.081 -3.781 14.766 1.00 41.88 152 GLY A N 1
ATOM 1094 C CA . GLY A 1 152 ? -31.986 -3.070 15.671 1.00 41.88 152 GLY A CA 1
ATOM 1095 C C . GLY A 1 152 ? -31.488 -2.779 17.089 1.00 41.88 152 GLY A C 1
ATOM 1096 O O . GLY A 1 152 ? -32.110 -3.226 18.041 1.00 41.88 152 GLY A O 1
ATOM 1097 N N . GLN A 1 153 ? -30.439 -1.959 17.239 1.00 37.97 153 GLN A N 1
ATOM 1098 C CA . GLN A 1 153 ? -30.289 -0.963 18.325 1.00 37.97 153 GLN A CA 1
ATOM 1099 C C . GLN A 1 153 ? -28.961 -0.209 18.151 1.00 37.97 153 GLN A C 1
ATOM 1101 O O . GLN A 1 153 ? -27.900 -0.692 18.537 1.00 37.97 153 GLN A O 1
ATOM 1106 N N . HIS A 1 154 ? -29.011 0.984 17.555 1.00 46.62 154 HIS A N 1
ATOM 1107 C CA . HIS A 1 154 ? -27.848 1.870 17.405 1.00 46.62 154 HIS A CA 1
ATOM 1108 C C . HIS A 1 154 ? -27.834 3.017 18.432 1.00 46.62 154 HIS A C 1
ATOM 1110 O O . HIS A 1 154 ? -27.148 4.012 18.231 1.00 46.62 154 HIS A O 1
ATOM 1116 N N . ASP A 1 155 ? -28.534 2.862 19.557 1.00 42.31 155 ASP A N 1
ATOM 1117 C CA . ASP A 1 155 ? -28.441 3.784 20.689 1.00 42.31 155 ASP A CA 1
ATOM 1118 C C . ASP A 1 155 ? -27.438 3.229 21.714 1.00 42.31 155 ASP A C 1
ATOM 1120 O O . ASP A 1 155 ? -27.764 2.350 22.511 1.00 42.31 155 ASP A O 1
ATOM 1124 N N . GLY A 1 156 ? -26.191 3.721 21.672 1.00 53.88 156 GLY A N 1
ATOM 1125 C CA . GLY A 1 156 ? -25.208 3.546 22.757 1.00 53.88 156 GLY A CA 1
ATOM 1126 C C . GLY A 1 156 ? -23.831 2.976 22.386 1.00 53.88 156 GLY A C 1
ATOM 1127 O O . GLY A 1 156 ? -22.936 2.997 23.230 1.00 53.88 156 GLY A O 1
ATOM 1128 N N . LEU A 1 157 ? -23.616 2.494 21.157 1.00 57.59 157 LEU A N 1
ATOM 1129 C CA . LEU A 1 157 ? -22.274 2.106 20.694 1.00 57.59 157 LEU A CA 1
ATOM 1130 C C . LEU A 1 157 ? -21.474 3.348 20.265 1.00 57.59 157 LEU A C 1
ATOM 1132 O O . LEU A 1 157 ? -22.043 4.240 19.629 1.00 57.59 157 LEU A O 1
ATOM 1136 N N . PRO A 1 158 ? -20.168 3.426 20.584 1.00 62.94 158 PRO A N 1
ATOM 1137 C CA . PRO A 1 158 ? -19.342 4.549 20.166 1.00 62.94 158 PRO A CA 1
ATOM 1138 C C . PRO A 1 158 ? -19.288 4.652 18.629 1.00 62.94 158 PRO A C 1
ATOM 1140 O O . PRO A 1 158 ? -19.393 3.628 17.945 1.00 62.94 158 PRO A O 1
ATOM 1143 N N . PRO A 1 159 ? -19.098 5.867 18.080 1.00 73.31 159 PRO A N 1
ATOM 1144 C CA . PRO A 1 159 ? -18.810 6.093 16.666 1.00 73.31 159 PRO A CA 1
ATOM 1145 C C . PRO A 1 159 ? -17.810 5.079 16.108 1.00 73.31 159 PRO A C 1
ATOM 1147 O O . PRO A 1 159 ? -16.694 4.971 16.622 1.00 73.31 159 PRO A O 1
ATOM 1150 N N . ARG A 1 160 ? -18.181 4.344 15.051 1.00 82.94 160 ARG A N 1
ATOM 1151 C CA . ARG A 1 160 ? -17.221 3.458 14.383 1.00 82.94 160 ARG A CA 1
ATOM 1152 C C . ARG A 1 160 ? -16.176 4.305 13.666 1.00 82.94 160 ARG A C 1
ATOM 1154 O O . ARG A 1 160 ? -16.506 5.293 13.007 1.00 82.94 160 ARG A O 1
ATOM 1161 N N . THR A 1 161 ? -14.921 3.903 13.789 1.00 92.81 161 THR A N 1
ATOM 1162 C CA . THR A 1 161 ? -13.770 4.578 13.185 1.00 92.81 161 THR A CA 1
ATOM 1163 C C . THR A 1 161 ? -12.942 3.562 12.397 1.00 92.81 161 THR A C 1
ATOM 1165 O O . THR A 1 161 ? -13.261 2.375 12.334 1.00 92.81 161 THR A O 1
ATOM 1168 N N . VAL A 1 162 ? -11.874 4.024 11.765 1.00 96.88 162 VAL A N 1
ATOM 1169 C CA . VAL A 1 162 ? -10.778 3.179 11.288 1.00 96.88 162 VAL A CA 1
ATOM 1170 C C . VAL A 1 162 ? -9.496 3.728 11.888 1.00 96.88 162 VAL A C 1
ATOM 1172 O O . VAL A 1 162 ? -9.215 4.919 11.758 1.00 96.88 162 VAL A O 1
ATOM 1175 N N . PHE A 1 163 ? -8.703 2.876 12.531 1.00 98.25 163 PHE A N 1
ATOM 1176 C CA . PHE A 1 163 ? -7.424 3.294 13.093 1.00 98.25 163 PHE A CA 1
ATOM 1177 C C . PHE A 1 163 ? -6.356 3.276 12.001 1.00 98.25 163 PHE A C 1
ATOM 1179 O O . PHE A 1 163 ? -6.137 2.252 11.359 1.00 98.25 163 PHE A O 1
ATOM 1186 N N . ALA A 1 164 ? -5.678 4.402 11.803 1.00 98.50 164 ALA A N 1
ATOM 1187 C CA . ALA A 1 164 ? -4.518 4.542 10.933 1.00 98.50 164 ALA A CA 1
ATOM 1188 C C . ALA A 1 164 ? -3.272 4.740 11.806 1.00 98.50 164 ALA A C 1
ATOM 1190 O O . ALA A 1 164 ? -3.061 5.833 12.327 1.00 98.50 164 ALA A O 1
ATOM 1191 N N . ALA A 1 165 ? -2.454 3.702 11.990 1.00 98.44 165 ALA A N 1
ATOM 1192 C CA . ALA A 1 165 ? -1.312 3.731 12.908 1.00 98.44 165 ALA A CA 1
ATOM 1193 C C . ALA A 1 165 ? 0.049 3.740 12.193 1.00 98.44 165 ALA A C 1
ATOM 1195 O O . ALA A 1 165 ? 0.243 3.081 11.172 1.00 98.44 165 ALA A O 1
ATOM 1196 N N . SER A 1 166 ? 1.024 4.474 12.729 1.00 98.06 166 SER A N 1
ATOM 1197 C CA . SER A 1 166 ? 2.387 4.497 12.188 1.00 98.06 166 SER A CA 1
ATOM 1198 C C . SER A 1 166 ? 3.420 4.905 13.228 1.00 98.06 166 SER A C 1
ATOM 1200 O O . SER A 1 166 ? 3.141 5.717 14.104 1.00 98.06 166 SER A O 1
ATOM 1202 N N . ASP A 1 167 ? 4.646 4.410 13.073 1.00 95.06 167 ASP A N 1
ATOM 1203 C CA . ASP A 1 167 ? 5.839 4.890 13.781 1.00 95.06 167 ASP A CA 1
ATOM 1204 C C . ASP A 1 167 ? 6.378 6.229 13.248 1.00 95.06 167 ASP A C 1
ATOM 1206 O O . ASP A 1 167 ? 7.426 6.684 13.685 1.00 95.06 167 ASP A O 1
ATOM 1210 N N . SER A 1 168 ? 5.691 6.892 12.319 1.00 93.88 168 SER A N 1
ATOM 1211 C CA . SER A 1 168 ? 6.060 8.208 11.787 1.00 93.88 168 SER A CA 1
ATOM 1212 C C . SER A 1 168 ? 4.805 9.086 11.646 1.00 93.88 168 SER A C 1
ATOM 1214 O O . SER A 1 168 ? 3.941 9.084 12.521 1.00 93.88 168 SER A O 1
ATOM 1216 N N . SER A 1 169 ? 4.672 9.845 10.555 1.00 94.31 169 SER A N 1
ATOM 1217 C CA . SER A 1 169 ? 3.562 10.785 10.330 1.00 94.31 169 SER A CA 1
ATOM 1218 C C . SER A 1 169 ? 2.185 10.132 10.142 1.00 94.31 169 SER A C 1
ATOM 1220 O O . SER A 1 169 ? 1.168 10.818 10.258 1.00 94.31 169 SER A O 1
ATOM 1222 N N . GLY A 1 170 ? 2.139 8.839 9.799 1.00 95.00 170 GLY A N 1
ATOM 1223 C CA . GLY A 1 170 ? 0.909 8.101 9.495 1.00 95.00 170 GLY A CA 1
ATOM 1224 C C . GLY A 1 170 ? 0.203 8.498 8.195 1.00 95.00 170 GLY A C 1
ATOM 1225 O O . GLY A 1 170 ? -0.898 8.021 7.935 1.00 95.00 170 GLY A O 1
ATOM 1226 N N . SER A 1 171 ? 0.821 9.329 7.350 1.00 95.44 171 SER A N 1
ATOM 1227 C CA . SER A 1 171 ? 0.216 9.814 6.101 1.00 95.44 171 SER A CA 1
ATOM 1228 C C . SER A 1 171 ? -0.125 8.694 5.110 1.00 95.44 171 SER A C 1
ATOM 1230 O O . SER A 1 171 ? -1.171 8.759 4.466 1.00 95.44 171 SER A O 1
ATOM 1232 N N . ASN A 1 172 ? 0.706 7.649 5.019 1.00 96.88 172 ASN A N 1
ATOM 1233 C CA . ASN A 1 172 ? 0.449 6.491 4.157 1.00 96.88 172 ASN A CA 1
ATOM 1234 C C . ASN A 1 172 ? -0.708 5.634 4.677 1.00 96.88 172 ASN A C 1
ATOM 1236 O O . ASN A 1 172 ? -1.617 5.326 3.910 1.00 96.88 172 ASN A O 1
ATOM 1240 N N . ALA A 1 173 ? -0.713 5.301 5.974 1.00 97.88 173 ALA A N 1
ATOM 1241 C CA . ALA A 1 173 ? -1.815 4.565 6.595 1.00 97.88 173 ALA A CA 1
ATOM 1242 C C . ALA A 1 173 ? -3.143 5.323 6.425 1.00 97.88 173 ALA A C 1
ATOM 1244 O O . ALA A 1 173 ? -4.121 4.761 5.940 1.00 97.88 173 ALA A O 1
ATOM 1245 N N . TYR A 1 174 ? -3.152 6.625 6.724 1.00 98.00 174 TYR A N 1
ATOM 1246 C CA . TYR A 1 174 ? -4.323 7.482 6.545 1.00 98.00 174 TYR A CA 1
ATOM 1247 C C . TYR A 1 174 ? -4.775 7.551 5.079 1.00 98.00 174 TYR A C 1
ATOM 1249 O O . TYR A 1 174 ? -5.953 7.377 4.778 1.00 98.00 174 TYR A O 1
ATOM 1257 N N . GLY A 1 175 ? -3.838 7.758 4.149 1.00 97.44 175 GLY A N 1
ATOM 1258 C CA . GLY A 1 175 ? -4.123 7.818 2.716 1.00 97.44 175 GLY A CA 1
ATOM 1259 C C . GLY A 1 175 ? -4.741 6.527 2.178 1.00 97.44 175 GLY A C 1
ATOM 1260 O O . GLY A 1 175 ? -5.689 6.597 1.397 1.00 97.44 175 GLY A O 1
ATOM 1261 N N . MET A 1 176 ? -4.258 5.369 2.635 1.00 97.69 176 MET A N 1
ATOM 1262 C CA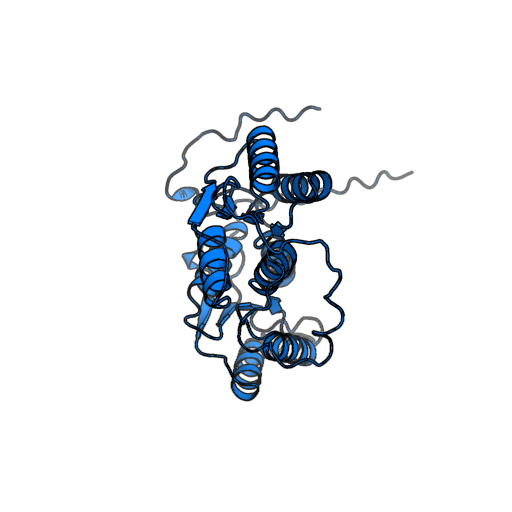 . MET A 1 176 ? -4.832 4.065 2.295 1.00 97.69 176 MET A CA 1
ATOM 1263 C C . MET A 1 176 ? -6.240 3.888 2.842 1.00 97.69 176 MET A C 1
ATOM 1265 O O . MET A 1 176 ? -7.128 3.473 2.102 1.00 97.69 176 MET A O 1
ATOM 1269 N N . VAL A 1 177 ? -6.468 4.258 4.103 1.00 97.56 177 VAL A N 1
ATOM 1270 C CA . VAL A 1 177 ? -7.805 4.226 4.705 1.00 97.56 177 VAL A CA 1
ATOM 1271 C C . VAL A 1 177 ? -8.770 5.100 3.908 1.00 97.56 177 VAL A C 1
ATOM 1273 O O . VAL A 1 177 ? -9.839 4.636 3.526 1.00 97.56 177 VAL A O 1
ATOM 1276 N N . CYS A 1 178 ? -8.391 6.336 3.577 1.00 95.81 178 CYS A N 1
ATOM 1277 C CA . CYS A 1 178 ? -9.231 7.216 2.767 1.00 95.81 178 CYS A CA 1
ATOM 1278 C C . CYS A 1 178 ? -9.461 6.682 1.347 1.00 95.81 178 CYS A C 1
ATOM 1280 O O . CYS A 1 178 ? -10.550 6.853 0.805 1.00 95.81 178 CYS A O 1
ATOM 1282 N N . ALA A 1 179 ? -8.453 6.066 0.721 1.00 95.06 179 ALA A N 1
ATOM 1283 C CA . ALA A 1 179 ? -8.606 5.452 -0.596 1.00 95.06 179 ALA A CA 1
ATOM 1284 C C . ALA A 1 179 ? -9.596 4.281 -0.557 1.00 95.06 179 ALA A C 1
ATOM 1286 O O . ALA A 1 179 ? -10.443 4.184 -1.442 1.00 95.06 179 ALA A O 1
ATOM 1287 N N . ALA A 1 180 ? -9.521 3.454 0.486 1.00 95.25 180 ALA A N 1
ATOM 1288 C CA . ALA A 1 180 ? -10.411 2.325 0.699 1.00 95.25 180 ALA A CA 1
ATOM 1289 C C . ALA A 1 180 ? -11.848 2.770 1.011 1.00 95.25 180 ALA A C 1
ATOM 1291 O O . ALA A 1 180 ? -12.775 2.315 0.351 1.00 95.25 180 ALA A O 1
ATOM 1292 N N . LEU A 1 181 ? -12.041 3.719 1.937 1.00 93.88 181 LEU A N 1
ATOM 1293 C CA . LEU A 1 181 ? -13.368 4.213 2.337 1.00 93.88 181 LEU A CA 1
ATOM 1294 C C . LEU A 1 181 ? -14.190 4.774 1.169 1.00 93.88 181 LEU A C 1
ATOM 1296 O O . LEU A 1 181 ? -15.405 4.641 1.167 1.00 93.88 181 LEU A O 1
ATOM 1300 N N . ARG A 1 182 ? -13.545 5.332 0.136 1.00 91.94 182 ARG A N 1
ATOM 1301 C CA . ARG A 1 182 ? -14.226 5.799 -1.090 1.00 91.94 182 ARG A CA 1
ATOM 1302 C C . ARG A 1 182 ? -14.900 4.691 -1.897 1.00 91.94 182 ARG A C 1
ATOM 1304 O O . ARG A 1 182 ? -15.559 5.004 -2.877 1.00 91.94 182 ARG A O 1
ATOM 1311 N N . ARG A 1 183 ? -14.651 3.425 -1.568 1.00 91.12 183 ARG A N 1
ATOM 1312 C CA . ARG A 1 183 ? -15.231 2.261 -2.242 1.00 91.12 183 ARG A CA 1
ATOM 1313 C C . ARG A 1 183 ? -16.386 1.665 -1.446 1.00 91.12 183 ARG A C 1
ATOM 1315 O O . ARG A 1 183 ? -16.885 0.619 -1.830 1.00 91.12 183 ARG A O 1
ATOM 1322 N N . PHE A 1 184 ? -16.803 2.302 -0.356 1.00 87.69 184 PHE A N 1
ATOM 1323 C CA . PHE A 1 184 ? -17.938 1.877 0.450 1.00 87.69 184 PHE A CA 1
ATOM 1324 C C . PHE A 1 184 ? -18.939 3.033 0.543 1.00 87.69 184 PHE A C 1
ATOM 1326 O O . PHE A 1 184 ? -18.706 3.984 1.290 1.00 87.69 184 PHE A O 1
ATOM 1333 N N . SER A 1 185 ? -20.050 2.946 -0.191 1.00 77.19 185 SER A N 1
ATOM 1334 C CA . SER A 1 185 ? -21.139 3.934 -0.145 1.00 77.19 185 SER A CA 1
ATOM 1335 C C . SER A 1 185 ? -21.860 3.955 1.203 1.00 77.19 185 SER A C 1
ATOM 1337 O O . SER A 1 185 ? -22.215 5.024 1.690 1.00 77.19 185 SER A O 1
ATOM 1339 N N . ASP A 1 186 ? -22.028 2.783 1.824 1.00 74.81 186 ASP A N 1
ATOM 1340 C CA . ASP A 1 186 ? -22.838 2.577 3.034 1.00 74.81 186 ASP A CA 1
ATOM 1341 C C . ASP A 1 186 ? -21.989 2.107 4.224 1.00 74.81 186 ASP A C 1
ATOM 1343 O O . ASP A 1 186 ? -22.292 1.125 4.904 1.00 74.81 186 ASP A O 1
ATOM 1347 N N . THR A 1 187 ? -20.867 2.786 4.472 1.00 75.88 187 THR A N 1
ATOM 1348 C CA . THR A 1 187 ? -20.010 2.458 5.616 1.00 75.88 187 THR A CA 1
ATOM 1349 C C . THR A 1 187 ? -20.508 3.109 6.915 1.00 75.88 187 THR A C 1
ATOM 1351 O O . THR A 1 187 ? -20.809 4.303 6.930 1.00 75.88 187 THR A O 1
ATOM 1354 N N . PRO A 1 188 ? -20.531 2.381 8.051 1.00 77.25 188 PRO A N 1
ATOM 1355 C CA . PRO A 1 188 ? -20.853 2.959 9.359 1.00 77.25 188 PRO A CA 1
ATOM 1356 C C . PRO A 1 188 ? -19.720 3.831 9.937 1.00 77.25 188 PRO A C 1
ATOM 1358 O O . PRO A 1 188 ? -19.829 4.310 11.068 1.00 77.25 188 PRO A O 1
ATOM 1361 N N . VAL A 1 189 ? -18.607 3.995 9.212 1.00 86.12 189 VAL A N 1
ATOM 1362 C CA . VAL A 1 189 ? -17.420 4.738 9.653 1.00 86.12 189 VAL A CA 1
ATOM 1363 C C . VAL A 1 189 ? -17.696 6.240 9.677 1.00 86.12 189 VAL A C 1
ATOM 1365 O O . VAL A 1 189 ? -17.957 6.854 8.648 1.00 86.12 189 VAL A O 1
ATOM 1368 N N . GLN A 1 190 ? -17.570 6.845 10.857 1.00 84.38 190 GLN A N 1
ATOM 1369 C CA . GLN A 1 190 ? -17.786 8.280 11.068 1.00 84.38 190 GLN A CA 1
ATOM 1370 C C . GLN A 1 190 ? -16.487 9.091 10.990 1.00 84.38 190 GLN A C 1
ATOM 1372 O O . GLN A 1 190 ? -16.514 10.289 10.711 1.00 84.38 190 GLN A O 1
ATOM 1377 N N . SER A 1 191 ? -15.342 8.461 11.262 1.00 91.38 191 SER A N 1
ATOM 1378 C CA . SER A 1 191 ? -14.040 9.128 11.296 1.00 91.38 191 SER A CA 1
ATOM 1379 C C . SER A 1 191 ? -12.878 8.158 11.060 1.00 91.38 191 SER A C 1
ATOM 1381 O O . SER A 1 191 ? -13.050 6.941 11.013 1.00 91.38 191 SER A O 1
ATOM 1383 N N . VAL A 1 192 ? -11.677 8.714 10.886 1.00 96.25 192 VAL A N 1
ATOM 1384 C CA . VAL A 1 192 ? -10.415 7.966 10.862 1.00 96.25 192 VAL A CA 1
ATOM 1385 C C . VAL A 1 192 ? -9.572 8.438 12.041 1.00 96.25 192 VAL A C 1
ATOM 1387 O O . VAL A 1 192 ? -9.228 9.619 12.124 1.00 96.25 192 VAL A O 1
ATOM 1390 N N . THR A 1 193 ? -9.217 7.524 12.939 1.00 97.38 193 THR A N 1
ATOM 1391 C CA . THR A 1 193 ? -8.363 7.810 14.097 1.00 97.38 193 THR A CA 1
ATOM 1392 C C . THR A 1 193 ? -6.901 7.647 13.700 1.00 97.38 193 THR A C 1
ATOM 1394 O O . THR A 1 193 ? -6.423 6.535 13.486 1.00 97.38 193 THR A O 1
ATOM 1397 N N . LEU A 1 194 ? -6.173 8.758 13.583 1.00 98.00 194 LEU A N 1
ATOM 1398 C CA . LEU A 1 194 ? -4.769 8.762 13.172 1.00 98.00 194 LEU A CA 1
ATOM 1399 C C . LEU A 1 194 ? -3.826 8.670 14.383 1.00 98.00 194 LEU A C 1
ATOM 1401 O O . LEU A 1 194 ? -3.641 9.645 15.109 1.00 98.00 194 LEU A O 1
ATOM 1405 N N . CYS A 1 195 ? -3.185 7.516 14.556 1.00 97.94 195 CYS A N 1
ATOM 1406 C CA . CYS A 1 195 ? -2.212 7.231 15.611 1.00 97.94 195 CYS A CA 1
ATOM 1407 C C . CYS A 1 195 ? -0.785 7.402 15.067 1.00 97.94 195 CYS A C 1
ATOM 1409 O O . CYS A 1 195 ? -0.213 6.485 14.473 1.00 97.94 195 CYS A O 1
ATOM 1411 N N . LYS A 1 196 ? -0.216 8.598 15.233 1.00 97.00 196 LYS A N 1
ATOM 1412 C CA . LYS A 1 196 ? 1.145 8.931 14.778 1.00 97.00 196 LYS A CA 1
ATOM 1413 C C . LYS A 1 196 ? 2.185 8.562 15.825 1.00 97.00 196 LYS A C 1
ATOM 1415 O O . LYS A 1 196 ? 1.862 8.467 17.004 1.00 97.00 196 LYS A O 1
ATOM 1420 N N . GLU A 1 197 ? 3.431 8.426 15.379 1.00 95.19 197 GLU A N 1
ATOM 1421 C CA . GLU A 1 197 ? 4.598 8.224 16.243 1.00 95.19 197 GLU A CA 1
ATOM 1422 C C . GLU A 1 197 ? 4.400 7.121 17.293 1.00 95.19 197 GLU A C 1
ATOM 1424 O O . GLU A 1 197 ? 4.728 7.266 18.470 1.00 95.19 197 GLU A O 1
ATOM 1429 N N . VAL A 1 198 ? 3.857 5.988 16.860 1.00 96.88 198 VAL A N 1
ATOM 1430 C CA . VAL A 1 198 ? 3.720 4.796 17.693 1.00 96.88 198 VAL A CA 1
ATOM 1431 C C . VAL A 1 198 ? 5.105 4.162 17.850 1.00 96.88 198 VAL A C 1
ATOM 1433 O O . VAL A 1 198 ? 5.618 3.526 16.930 1.00 96.88 198 VAL A O 1
ATOM 1436 N N . ARG A 1 199 ? 5.742 4.383 19.005 1.00 92.00 199 ARG A N 1
ATOM 1437 C CA . ARG A 1 199 ? 7.122 3.972 19.320 1.00 92.00 199 ARG A CA 1
ATOM 1438 C C . ARG A 1 199 ? 7.219 2.894 20.395 1.00 92.00 199 ARG A C 1
ATOM 1440 O O . ARG A 1 199 ? 8.307 2.364 20.599 1.00 92.00 199 ARG A O 1
ATOM 1447 N N . SER A 1 200 ? 6.127 2.567 21.084 1.00 93.88 200 SER A N 1
ATOM 1448 C CA . SER A 1 200 ? 6.140 1.592 22.175 1.00 93.88 200 SER A CA 1
ATOM 1449 C C . SER A 1 200 ? 5.124 0.465 21.994 1.00 93.88 200 SER A C 1
ATOM 1451 O O . SER A 1 200 ? 4.091 0.602 21.333 1.00 93.88 200 SER A O 1
ATOM 1453 N N . LEU A 1 201 ? 5.417 -0.668 22.634 1.00 95.06 201 LEU A N 1
ATOM 1454 C CA . LEU A 1 201 ? 4.506 -1.812 22.703 1.00 95.06 201 LEU A CA 1
ATOM 1455 C C . LEU A 1 201 ? 3.222 -1.465 23.469 1.00 95.06 201 LEU A C 1
ATOM 1457 O O . LEU A 1 201 ? 2.155 -1.976 23.146 1.00 95.06 201 LEU A O 1
ATOM 1461 N N . GLU A 1 202 ? 3.313 -0.576 24.459 1.00 96.94 202 GLU A N 1
ATOM 1462 C CA . GLU A 1 202 ? 2.163 -0.087 25.221 1.00 96.94 202 GLU A CA 1
ATOM 1463 C C . GLU A 1 202 ? 1.193 0.699 24.332 1.00 96.94 202 GLU A C 1
ATOM 1465 O O . GLU A 1 202 ? -0.006 0.427 24.359 1.00 96.94 202 GLU A O 1
ATOM 1470 N N . GLN A 1 203 ? 1.703 1.590 23.473 1.00 98.00 203 GLN A N 1
ATOM 1471 C CA . GLN A 1 203 ? 0.875 2.301 22.494 1.00 98.00 203 GLN A CA 1
ATOM 1472 C C . GLN A 1 203 ? 0.196 1.325 21.525 1.00 98.00 203 GLN A C 1
ATOM 1474 O O . GLN A 1 203 ? -0.990 1.473 21.244 1.00 98.00 203 GLN A O 1
ATOM 1479 N N . ILE A 1 204 ? 0.915 0.300 21.048 1.00 98.31 204 ILE A N 1
ATOM 1480 C CA . ILE A 1 204 ? 0.322 -0.749 20.205 1.00 98.31 204 ILE A CA 1
ATOM 1481 C C . ILE A 1 204 ? -0.811 -1.475 20.944 1.00 98.31 204 ILE A C 1
ATOM 1483 O O . ILE A 1 204 ? -1.888 -1.661 20.379 1.00 98.31 204 ILE A O 1
ATOM 1487 N N . ASN A 1 205 ? -0.584 -1.872 22.199 1.00 98.06 205 ASN A N 1
ATOM 1488 C CA . ASN A 1 205 ? -1.601 -2.545 23.005 1.00 98.06 205 ASN A CA 1
ATOM 1489 C C . ASN A 1 205 ? -2.838 -1.659 23.174 1.00 98.06 205 ASN A C 1
ATOM 1491 O O . ASN A 1 205 ? -3.954 -2.136 22.991 1.00 98.06 205 ASN A O 1
ATOM 1495 N N . HIS A 1 206 ? -2.645 -0.376 23.479 1.00 97.81 206 HIS A N 1
ATOM 1496 C CA . HIS A 1 206 ? -3.735 0.579 23.632 1.00 97.81 206 HIS A CA 1
ATOM 1497 C C . HIS A 1 206 ? -4.563 0.713 22.345 1.00 97.81 206 HIS A C 1
ATOM 1499 O O . HIS A 1 206 ? -5.777 0.540 22.396 1.00 97.81 206 HIS A O 1
ATOM 1505 N N . ILE A 1 207 ? -3.912 0.883 21.188 1.00 98.25 207 ILE A N 1
ATOM 1506 C CA . ILE A 1 207 ? -4.588 0.944 19.880 1.00 98.25 207 ILE A CA 1
ATOM 1507 C C . ILE A 1 207 ? -5.418 -0.320 19.628 1.00 98.25 207 ILE A C 1
ATOM 1509 O O . ILE A 1 207 ? -6.574 -0.224 19.225 1.00 98.25 207 ILE A O 1
ATOM 1513 N N . ALA A 1 208 ? -4.864 -1.509 19.887 1.00 97.94 208 ALA A N 1
ATOM 1514 C CA . ALA A 1 208 ? -5.589 -2.764 19.691 1.00 97.94 208 ALA A CA 1
ATOM 1515 C C . ALA A 1 208 ? -6.812 -2.890 20.622 1.00 97.94 208 ALA A C 1
ATOM 1517 O O . ALA A 1 208 ? -7.859 -3.375 20.193 1.00 97.94 208 ALA A O 1
ATOM 1518 N N . GLN A 1 209 ? -6.710 -2.430 21.874 1.00 96.88 209 GLN A N 1
ATOM 1519 C CA . GLN A 1 209 ? -7.836 -2.431 22.815 1.00 96.88 209 GLN A CA 1
ATOM 1520 C C . GLN A 1 209 ? -8.934 -1.438 22.412 1.00 96.88 209 GLN A C 1
ATOM 1522 O O . GLN A 1 209 ? -10.114 -1.783 22.453 1.00 96.88 209 GLN A O 1
ATOM 1527 N N . GLU A 1 210 ? -8.574 -0.230 21.975 1.00 95.81 210 GLU A N 1
ATOM 1528 C CA . GLU A 1 210 ? -9.550 0.756 21.494 1.00 95.81 210 GLU A CA 1
ATOM 1529 C C . GLU A 1 210 ? -10.238 0.305 20.199 1.00 95.81 210 GLU A C 1
ATOM 1531 O O . GLU A 1 210 ? -11.455 0.449 20.040 1.00 95.81 210 GLU A O 1
ATOM 1536 N N . ALA A 1 211 ? -9.477 -0.299 19.287 1.00 96.06 211 ALA A N 1
ATOM 1537 C CA . ALA A 1 211 ? -10.006 -0.879 18.061 1.00 96.06 211 ALA A CA 1
ATOM 1538 C C . ALA A 1 211 ? -11.003 -2.010 18.355 1.00 96.06 211 ALA A C 1
ATOM 1540 O O . ALA A 1 211 ? -12.076 -2.056 17.752 1.00 96.06 211 ALA A O 1
ATOM 1541 N N . LEU A 1 212 ? -10.714 -2.867 19.342 1.00 95.25 212 LEU A N 1
ATOM 1542 C CA . LEU A 1 212 ? -11.651 -3.887 19.815 1.00 95.25 212 LEU A CA 1
ATOM 1543 C C . LEU A 1 212 ? -12.921 -3.262 20.412 1.00 95.25 212 LEU A C 1
ATOM 1545 O O . LEU A 1 212 ? -14.029 -3.645 20.034 1.00 95.25 212 LEU A O 1
ATOM 1549 N N . ALA A 1 213 ? -12.771 -2.282 21.308 1.00 93.31 213 ALA A N 1
ATOM 1550 C CA . ALA A 1 213 ? -13.893 -1.626 21.981 1.00 93.31 213 ALA A CA 1
ATOM 1551 C C . ALA A 1 213 ? -14.852 -0.929 20.999 1.00 93.31 213 ALA A C 1
ATOM 1553 O O . ALA A 1 213 ? -16.061 -0.896 21.222 1.00 93.31 213 ALA A O 1
ATOM 1554 N N . THR A 1 214 ? -14.320 -0.409 19.893 1.00 92.31 214 THR A N 1
ATOM 1555 C CA . THR A 1 214 ? -15.089 0.292 18.851 1.00 92.31 214 THR A CA 1
ATOM 1556 C C . THR A 1 214 ? -15.459 -0.590 17.656 1.00 92.31 214 THR A C 1
ATOM 1558 O O . THR A 1 214 ? -16.138 -0.116 16.747 1.00 92.31 214 THR A O 1
ATOM 1561 N N . ARG A 1 215 ? -15.043 -1.869 17.649 1.00 92.31 215 ARG A N 1
ATOM 1562 C CA . ARG A 1 215 ? -15.191 -2.800 16.512 1.00 92.31 215 ARG A CA 1
ATOM 1563 C C . ARG A 1 215 ? -14.681 -2.190 15.199 1.00 92.31 215 ARG A C 1
ATOM 1565 O O . ARG A 1 215 ? -15.362 -2.221 14.174 1.00 92.31 215 ARG A O 1
ATOM 1572 N N . SER A 1 216 ? -13.492 -1.603 15.268 1.00 94.69 216 SER A N 1
ATOM 1573 C CA . SER A 1 216 ? -12.851 -0.872 14.177 1.00 94.69 216 SER A CA 1
ATOM 1574 C C . SER A 1 216 ? -11.611 -1.621 13.688 1.00 94.69 216 SER A C 1
ATOM 1576 O O . SER A 1 216 ? -10.890 -2.190 14.511 1.00 94.69 216 SER A O 1
ATOM 1578 N N . PRO A 1 217 ? -11.303 -1.612 12.381 1.00 97.19 217 PRO A N 1
ATOM 1579 C CA . PRO A 1 217 ? -10.076 -2.214 11.890 1.00 97.19 217 PRO A CA 1
ATOM 1580 C C . PRO A 1 217 ? -8.866 -1.298 12.131 1.00 97.19 217 PRO A C 1
ATOM 1582 O O . PRO A 1 217 ? -9.001 -0.073 12.230 1.00 97.19 217 PRO A O 1
ATOM 1585 N N . VAL A 1 218 ? -7.671 -1.895 12.171 1.00 98.56 218 VAL A N 1
ATOM 1586 C CA . VAL A 1 218 ? -6.388 -1.181 12.284 1.00 98.56 218 VAL A CA 1
ATOM 1587 C C . VAL A 1 218 ? -5.588 -1.322 10.992 1.00 98.56 218 VAL A C 1
ATOM 1589 O O . VAL A 1 218 ? -5.122 -2.402 10.638 1.00 98.56 218 VAL A O 1
ATOM 1592 N N . VAL A 1 219 ? -5.375 -0.214 10.296 1.00 98.75 219 VAL A N 1
ATOM 1593 C CA . VAL A 1 219 ? -4.486 -0.118 9.136 1.00 98.75 219 VAL A CA 1
ATOM 1594 C C . VAL A 1 219 ? -3.197 0.539 9.586 1.00 98.75 219 VAL A C 1
ATOM 1596 O O . VAL A 1 219 ? -3.232 1.596 10.218 1.00 98.75 219 VAL A O 1
ATOM 1599 N N . PHE A 1 220 ? -2.046 -0.054 9.283 1.00 98.69 220 PHE A N 1
ATOM 1600 C CA . PHE A 1 220 ? -0.795 0.477 9.807 1.00 98.69 220 PHE A CA 1
ATOM 1601 C C . PHE A 1 220 ? 0.398 0.378 8.866 1.00 98.69 220 PHE A C 1
ATOM 1603 O O . PHE A 1 220 ? 0.462 -0.444 7.951 1.00 98.69 220 PHE A O 1
ATOM 1610 N N . THR A 1 221 ? 1.369 1.251 9.139 1.00 97.81 221 THR A N 1
ATOM 1611 C CA . THR A 1 221 ? 2.663 1.314 8.461 1.00 97.81 221 THR A CA 1
ATOM 1612 C C . THR A 1 221 ? 3.777 1.462 9.496 1.00 97.81 221 THR A C 1
ATOM 1614 O O . THR A 1 221 ? 3.949 2.544 10.066 1.00 97.81 221 THR A O 1
ATOM 1617 N N . PHE A 1 222 ? 4.525 0.382 9.724 1.00 97.31 222 PHE A N 1
ATOM 1618 C CA . PHE A 1 222 ? 5.708 0.355 10.589 1.00 97.31 222 PHE A CA 1
ATOM 1619 C C . PHE A 1 222 ? 6.944 0.016 9.767 1.00 97.31 222 PHE A C 1
ATOM 1621 O O . PHE A 1 222 ? 6.944 -1.009 9.084 1.00 97.31 222 PHE A O 1
ATOM 1628 N N . ALA A 1 223 ? 7.991 0.837 9.855 1.00 94.00 223 ALA A N 1
ATOM 1629 C CA . ALA A 1 223 ? 9.277 0.564 9.218 1.00 94.00 223 ALA A CA 1
ATOM 1630 C C . ALA A 1 223 ? 9.971 -0.638 9.872 1.00 94.00 223 ALA A C 1
ATOM 1632 O O . ALA A 1 223 ? 10.483 -1.515 9.177 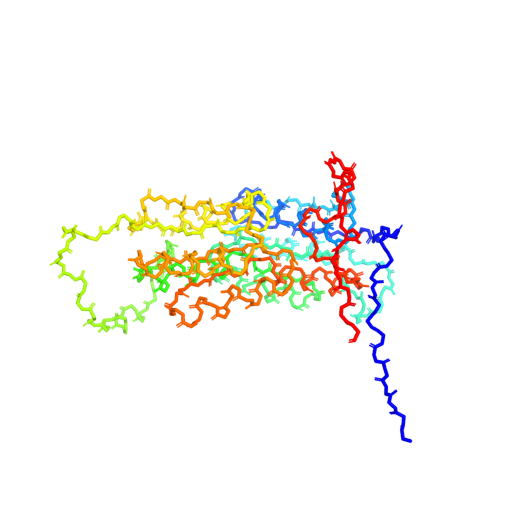1.00 94.00 223 ALA A O 1
ATOM 1633 N N . SER A 1 224 ? 9.916 -0.718 11.206 1.00 93.19 224 SER A N 1
ATOM 1634 C CA . SER A 1 224 ? 10.494 -1.829 11.962 1.00 93.19 224 SER A CA 1
ATOM 1635 C C . SER A 1 224 ? 9.684 -3.122 11.769 1.00 93.19 224 SER A C 1
ATOM 1637 O O . SER A 1 224 ? 8.507 -3.169 12.159 1.00 93.19 224 SER A O 1
ATOM 1639 N N . PRO A 1 225 ? 10.302 -4.216 11.273 1.00 93.50 225 PRO A N 1
ATOM 1640 C CA . PRO A 1 225 ? 9.639 -5.518 11.177 1.00 93.50 225 PRO A CA 1
ATOM 1641 C C . PRO A 1 225 ? 9.169 -6.048 12.539 1.00 93.50 225 PRO A C 1
ATOM 1643 O O . PRO A 1 225 ? 8.143 -6.726 12.624 1.00 93.50 225 PRO A O 1
ATOM 1646 N N . GLY A 1 226 ? 9.894 -5.716 13.615 1.00 95.00 226 GLY A N 1
ATOM 1647 C CA . GLY A 1 226 ? 9.535 -6.083 14.986 1.00 95.00 226 GLY A CA 1
ATOM 1648 C C . GLY A 1 226 ? 8.240 -5.414 15.446 1.00 95.00 226 GLY A C 1
ATOM 1649 O O . GLY A 1 226 ? 7.341 -6.099 15.932 1.00 95.00 226 GLY A O 1
ATOM 1650 N N . MET A 1 227 ? 8.108 -4.102 15.219 1.00 95.50 227 MET A N 1
ATOM 1651 C CA . MET A 1 227 ? 6.894 -3.345 15.558 1.00 95.50 227 MET A CA 1
ATOM 1652 C C . MET A 1 227 ? 5.689 -3.794 14.731 1.00 95.50 227 MET A C 1
ATOM 1654 O O . MET A 1 227 ? 4.624 -4.040 15.298 1.00 95.50 227 MET A O 1
ATOM 1658 N N . SER A 1 228 ? 5.857 -3.989 13.415 1.00 97.25 228 SER A N 1
ATOM 1659 C CA . SER A 1 228 ? 4.791 -4.552 12.572 1.00 97.25 228 SER A CA 1
ATOM 1660 C C . SER A 1 228 ? 4.343 -5.919 13.089 1.00 97.25 228 SER A C 1
ATOM 1662 O O . SER A 1 228 ? 3.147 -6.157 13.269 1.00 97.25 228 SER A O 1
ATOM 1664 N N . ARG A 1 229 ? 5.289 -6.834 13.340 1.00 97.75 229 ARG A N 1
ATOM 1665 C CA . ARG A 1 229 ? 4.968 -8.178 13.829 1.00 97.75 229 ARG A CA 1
ATOM 1666 C C . ARG A 1 229 ? 4.209 -8.111 15.150 1.00 97.75 229 ARG A C 1
ATOM 1668 O O . ARG A 1 229 ? 3.231 -8.838 15.308 1.00 97.75 229 ARG A O 1
ATOM 1675 N N . PHE A 1 230 ? 4.636 -7.252 16.070 1.00 98.12 230 PHE A N 1
ATOM 1676 C CA . PHE A 1 230 ? 3.961 -7.092 17.349 1.00 98.12 230 PHE A CA 1
ATOM 1677 C C . PHE A 1 230 ? 2.539 -6.537 17.179 1.00 98.12 230 PHE A C 1
ATOM 1679 O O . PHE A 1 230 ? 1.611 -7.109 17.742 1.00 98.12 230 PHE A O 1
ATOM 1686 N N . MET A 1 231 ? 2.334 -5.509 16.344 1.00 98.44 231 MET A N 1
ATOM 1687 C CA . MET A 1 231 ? 0.994 -4.989 16.027 1.00 98.44 231 MET A CA 1
ATOM 1688 C C . MET A 1 231 ? 0.072 -6.079 15.466 1.00 98.44 231 MET A C 1
ATOM 1690 O O . MET A 1 231 ? -1.052 -6.226 15.948 1.00 98.44 231 MET A O 1
ATOM 1694 N N . ARG A 1 232 ? 0.551 -6.893 14.513 1.00 98.50 232 ARG A N 1
ATOM 1695 C CA . ARG A 1 232 ? -0.219 -8.032 13.975 1.00 98.50 232 ARG A CA 1
ATOM 1696 C C . ARG A 1 232 ? -0.630 -9.001 15.075 1.00 98.50 232 ARG A C 1
ATOM 1698 O O . ARG A 1 232 ? -1.812 -9.285 15.220 1.00 98.5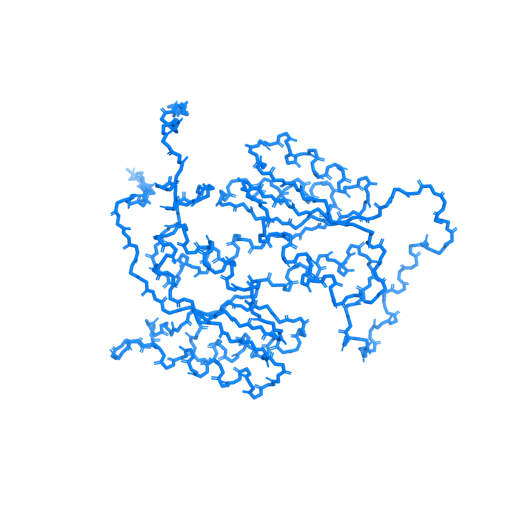0 232 ARG A O 1
ATOM 1705 N N . GLN A 1 233 ? 0.326 -9.433 15.895 1.00 98.38 233 GLN A N 1
ATOM 1706 C CA . GLN A 1 233 ? 0.062 -10.358 16.998 1.00 98.38 233 GLN A CA 1
ATOM 1707 C C . GLN A 1 233 ? -0.949 -9.794 18.003 1.00 98.38 233 GLN A C 1
ATOM 1709 O O . GLN A 1 233 ? -1.791 -10.538 18.500 1.00 98.38 233 GLN A O 1
ATOM 1714 N N . GLN A 1 234 ? -0.895 -8.495 18.311 1.00 98.31 234 GLN A N 1
ATOM 1715 C CA . GLN A 1 234 ? -1.863 -7.880 19.223 1.00 98.31 234 GLN A CA 1
ATOM 1716 C C . GLN A 1 234 ? -3.259 -7.771 18.615 1.00 98.31 234 GLN A C 1
ATOM 1718 O O . GLN A 1 234 ? -4.241 -8.047 19.309 1.00 98.31 234 GLN A O 1
ATOM 1723 N N . CYS A 1 235 ? -3.363 -7.444 17.325 1.00 98.25 235 CYS A N 1
ATOM 1724 C CA . CYS A 1 235 ? -4.643 -7.443 16.623 1.00 98.25 235 CYS A CA 1
ATOM 1725 C C . CYS A 1 235 ? -5.240 -8.859 16.563 1.00 98.25 235 CYS A C 1
ATOM 1727 O O . CYS A 1 235 ? -6.397 -9.044 16.931 1.00 98.25 235 CYS A O 1
ATOM 1729 N N . GLU A 1 236 ? -4.443 -9.874 16.211 1.00 97.88 236 GLU A N 1
ATOM 1730 C CA . GLU A 1 236 ? -4.858 -11.285 16.198 1.00 97.88 236 GLU A CA 1
ATOM 1731 C C . GLU A 1 236 ? -5.357 -11.747 17.577 1.00 97.88 236 GLU A C 1
ATOM 1733 O O . GLU A 1 236 ? -6.452 -12.300 17.693 1.00 97.88 236 GLU A O 1
ATOM 1738 N N . ARG A 1 237 ? -4.593 -11.471 18.644 1.00 97.38 237 ARG A N 1
ATOM 1739 C CA . ARG A 1 237 ? -4.968 -11.817 20.028 1.00 97.38 237 ARG A CA 1
ATOM 1740 C C . ARG A 1 237 ? -6.253 -11.132 20.479 1.00 97.38 237 ARG A C 1
ATOM 1742 O O . ARG A 1 237 ? -7.034 -11.734 21.210 1.00 97.38 237 ARG A O 1
ATOM 1749 N N . SER A 1 238 ? -6.463 -9.898 20.034 1.00 96.44 238 SER A N 1
ATOM 1750 C CA . SER A 1 238 ? -7.642 -9.096 20.366 1.00 96.44 238 SER A CA 1
ATOM 1751 C C . SER A 1 238 ? -8.809 -9.339 19.405 1.00 96.44 238 SER A C 1
ATOM 1753 O O . SER A 1 238 ? -9.861 -8.740 19.584 1.00 96.44 238 SER A O 1
ATOM 1755 N N . ARG A 1 239 ? -8.651 -10.219 18.400 1.00 96.38 239 ARG A N 1
ATOM 1756 C CA . ARG A 1 239 ? -9.632 -10.470 17.326 1.00 96.38 239 ARG A CA 1
ATOM 1757 C C . ARG A 1 239 ? -10.044 -9.198 16.574 1.00 96.38 239 ARG A C 1
ATOM 1759 O O . ARG A 1 239 ? -11.190 -9.048 16.164 1.00 96.38 239 ARG A O 1
ATOM 1766 N N . VAL A 1 240 ? -9.097 -8.287 16.392 1.00 97.56 240 VAL A N 1
ATOM 1767 C CA . VAL A 1 240 ? -9.260 -7.048 15.630 1.00 97.56 240 VAL A CA 1
ATOM 1768 C C . VAL A 1 240 ? -8.809 -7.291 14.195 1.00 97.56 240 VAL A C 1
ATOM 1770 O O . VAL A 1 240 ? -7.719 -7.817 13.962 1.00 97.56 240 VAL A O 1
ATOM 1773 N N . HIS A 1 241 ? -9.632 -6.905 13.221 1.00 98.06 241 HIS A N 1
ATOM 1774 C CA . HIS A 1 241 ? -9.236 -6.932 11.815 1.00 98.06 241 HIS A CA 1
ATOM 1775 C C . HIS A 1 241 ? -8.151 -5.890 11.547 1.00 98.06 241 HIS A C 1
ATOM 1777 O O . HIS A 1 241 ? -8.217 -4.769 12.048 1.00 98.06 241 HIS A O 1
ATOM 1783 N N . TYR A 1 242 ? -7.152 -6.241 10.744 1.00 98.50 242 TYR A N 1
ATOM 1784 C CA . TYR A 1 242 ? -6.029 -5.350 10.490 1.00 98.50 242 TYR A CA 1
ATOM 1785 C C . TYR A 1 242 ? -5.476 -5.488 9.075 1.00 98.50 242 TYR A C 1
ATOM 1787 O O . TYR A 1 242 ? -5.684 -6.502 8.407 1.00 98.50 242 TYR A O 1
ATOM 1795 N N . ALA A 1 243 ? -4.719 -4.476 8.658 1.00 98.50 243 ALA A N 1
ATOM 1796 C CA . ALA A 1 243 ? -3.933 -4.486 7.434 1.00 98.50 243 ALA A CA 1
ATOM 1797 C C . ALA A 1 243 ? -2.548 -3.872 7.680 1.00 98.50 243 ALA A C 1
ATOM 1799 O O . ALA A 1 243 ? -2.428 -2.703 8.054 1.00 98.50 243 ALA A O 1
ATOM 1800 N N . ASP A 1 244 ? -1.502 -4.663 7.434 1.00 98.31 244 ASP A N 1
ATOM 1801 C CA . ASP A 1 244 ? -0.133 -4.162 7.314 1.00 98.31 244 ASP A CA 1
ATOM 1802 C C . ASP A 1 244 ? 0.117 -3.772 5.860 1.00 98.31 244 ASP A C 1
ATOM 1804 O O . ASP A 1 244 ? 0.208 -4.634 4.985 1.00 98.31 244 ASP A O 1
ATOM 1808 N N . VAL A 1 245 ? 0.213 -2.474 5.603 1.00 96.81 245 VAL A N 1
ATOM 1809 C CA . VAL A 1 245 ? 0.417 -1.958 4.245 1.00 96.81 245 VAL A CA 1
ATOM 1810 C C . VAL A 1 245 ? 1.903 -1.905 3.890 1.00 96.81 245 VAL A C 1
ATOM 1812 O O . VAL A 1 245 ? 2.270 -1.955 2.718 1.00 96.81 245 VAL A O 1
ATOM 1815 N N . PHE A 1 246 ? 2.782 -1.783 4.885 1.00 96.44 246 PHE A N 1
ATOM 1816 C CA . PHE A 1 246 ? 4.170 -1.412 4.632 1.00 96.44 246 PHE A CA 1
ATOM 1817 C C . PHE A 1 246 ? 5.086 -2.622 4.514 1.00 96.44 246 PHE A C 1
ATOM 1819 O O . PHE A 1 246 ? 5.868 -2.681 3.573 1.00 96.44 246 PHE A O 1
ATOM 1826 N N . GLN A 1 247 ? 4.982 -3.617 5.400 1.00 96.56 247 GLN A N 1
ATOM 1827 C CA . GLN A 1 247 ? 5.907 -4.757 5.354 1.00 96.56 247 GLN A CA 1
ATOM 1828 C C . GLN A 1 247 ? 5.835 -5.574 4.052 1.00 96.56 247 GLN A C 1
ATOM 1830 O O . GLN A 1 247 ? 6.895 -5.916 3.529 1.00 96.56 247 GLN A O 1
ATOM 1835 N N . PRO A 1 248 ? 4.657 -5.861 3.460 1.00 97.44 248 PRO A N 1
ATOM 1836 C CA . PRO A 1 248 ? 4.603 -6.533 2.159 1.00 97.44 248 PRO A CA 1
ATOM 1837 C C . PRO A 1 248 ? 5.303 -5.738 1.048 1.00 97.44 248 PRO A C 1
ATOM 1839 O O . PRO A 1 248 ? 6.026 -6.312 0.234 1.00 97.44 248 PRO A O 1
ATOM 1842 N N . VAL A 1 249 ? 5.143 -4.410 1.047 1.00 97.88 249 VAL A N 1
ATOM 1843 C CA . VAL A 1 249 ? 5.821 -3.512 0.101 1.00 97.88 249 VAL A CA 1
ATOM 1844 C C . VAL A 1 249 ? 7.328 -3.508 0.337 1.00 97.88 249 VAL A C 1
ATOM 1846 O O . VAL A 1 249 ? 8.101 -3.635 -0.606 1.00 97.88 249 VAL A O 1
ATOM 1849 N N . MET A 1 250 ? 7.753 -3.434 1.593 1.00 96.00 250 MET A N 1
ATOM 1850 C CA . MET A 1 250 ? 9.157 -3.476 1.989 1.00 96.00 250 MET A CA 1
ATOM 1851 C C . MET A 1 250 ? 9.851 -4.762 1.535 1.00 96.00 250 MET A C 1
ATOM 1853 O O . MET A 1 250 ? 10.928 -4.693 0.953 1.00 96.00 250 MET A O 1
ATOM 1857 N N . LEU A 1 251 ? 9.209 -5.920 1.706 1.00 95.81 251 LEU A N 1
ATOM 1858 C CA . LEU A 1 251 ? 9.731 -7.202 1.221 1.00 95.81 251 LEU A CA 1
ATOM 1859 C C . LEU A 1 251 ? 9.810 -7.257 -0.312 1.00 95.81 251 LEU A C 1
ATOM 1861 O O . LEU A 1 251 ? 10.753 -7.823 -0.868 1.00 95.81 251 LEU A O 1
ATOM 1865 N N . ALA A 1 252 ? 8.839 -6.659 -1.011 1.00 95.81 252 ALA A N 1
ATOM 1866 C CA . ALA A 1 252 ? 8.882 -6.550 -2.467 1.00 95.81 252 ALA A CA 1
ATOM 1867 C C . ALA A 1 252 ? 10.064 -5.683 -2.930 1.00 95.81 252 ALA A C 1
ATOM 1869 O O . ALA A 1 252 ? 10.761 -6.061 -3.871 1.00 95.81 252 ALA A O 1
ATOM 1870 N N . PHE A 1 253 ? 10.326 -4.564 -2.247 1.00 94.88 253 PHE A N 1
ATOM 1871 C CA . PHE A 1 253 ? 11.476 -3.702 -2.519 1.00 94.88 253 PHE A CA 1
ATOM 1872 C C . PHE A 1 253 ? 12.802 -4.391 -2.195 1.00 94.88 253 PHE A C 1
ATOM 1874 O O . PHE A 1 253 ? 13.698 -4.346 -3.028 1.00 94.88 253 PHE A O 1
ATOM 1881 N N . GLU A 1 254 ? 12.914 -5.074 -1.054 1.00 93.31 254 GLU A N 1
ATOM 1882 C CA . GLU A 1 254 ? 14.120 -5.814 -0.663 1.00 93.31 254 GLU A CA 1
ATOM 1883 C C . GLU A 1 254 ? 14.510 -6.831 -1.737 1.00 93.31 254 GLU A C 1
ATOM 1885 O O . GLU A 1 254 ? 15.636 -6.826 -2.230 1.00 93.31 254 GLU A O 1
ATOM 1890 N N . LYS A 1 255 ? 13.542 -7.637 -2.188 1.00 92.38 255 LYS A N 1
ATOM 1891 C CA . LYS A 1 255 ? 13.752 -8.597 -3.276 1.00 92.38 255 LYS A CA 1
ATOM 1892 C C . LYS A 1 255 ? 14.072 -7.911 -4.605 1.00 92.38 255 LYS A C 1
ATOM 1894 O O . LYS A 1 255 ? 14.885 -8.407 -5.378 1.00 92.38 255 LYS A O 1
ATOM 1899 N N . TYR A 1 256 ? 13.394 -6.807 -4.914 1.00 92.31 256 TYR A N 1
ATOM 1900 C CA . TYR A 1 256 ? 13.549 -6.117 -6.193 1.00 92.31 256 TYR A CA 1
ATOM 1901 C C . TYR A 1 256 ? 14.891 -5.394 -6.323 1.00 92.31 256 TYR A C 1
ATOM 1903 O O . TYR A 1 256 ? 15.483 -5.367 -7.408 1.00 92.31 256 TYR A O 1
ATOM 1911 N N . LEU A 1 257 ? 15.342 -4.780 -5.236 1.00 90.25 257 LEU A N 1
ATO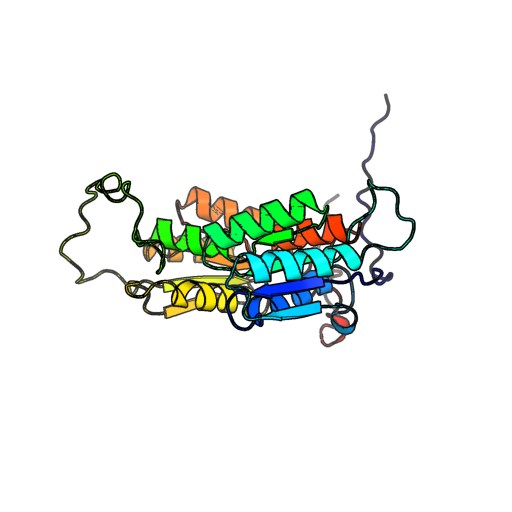M 1912 C CA . LEU A 1 257 ? 16.577 -4.016 -5.151 1.00 90.25 257 LEU A CA 1
ATOM 1913 C C . LEU A 1 257 ? 17.777 -4.890 -4.771 1.00 90.25 257 LEU A C 1
ATOM 1915 O O . LEU A 1 257 ? 18.903 -4.429 -4.938 1.00 90.25 257 LEU A O 1
ATOM 1919 N N . ASP A 1 258 ? 17.527 -6.122 -4.315 1.00 88.69 258 ASP A N 1
ATOM 1920 C CA . ASP A 1 258 ? 18.528 -7.045 -3.767 1.00 88.69 258 ASP A CA 1
ATOM 1921 C C . ASP A 1 258 ? 19.341 -6.382 -2.644 1.00 88.69 258 ASP A C 1
ATOM 1923 O O . ASP A 1 258 ? 20.571 -6.394 -2.612 1.00 88.69 258 ASP A O 1
ATOM 1927 N N . TYR A 1 259 ? 18.623 -5.695 -1.752 1.00 88.38 259 TYR A N 1
ATOM 1928 C CA . TYR A 1 259 ? 19.212 -4.886 -0.693 1.00 88.38 259 TYR A CA 1
ATOM 1929 C C . TYR A 1 259 ? 18.287 -4.854 0.523 1.00 88.38 259 TYR A C 1
ATOM 1931 O O . TYR A 1 259 ? 17.097 -4.610 0.339 1.00 88.38 259 TYR A O 1
ATOM 1939 N N . PRO A 1 260 ? 18.782 -5.077 1.752 1.00 89.75 260 PRO A N 1
ATOM 1940 C CA . PRO A 1 260 ? 17.940 -5.057 2.942 1.00 89.75 260 PRO A CA 1
ATOM 1941 C C . PRO A 1 260 ? 17.538 -3.624 3.329 1.00 89.75 260 PRO A C 1
ATOM 1943 O O . PRO A 1 260 ? 18.322 -2.690 3.139 1.00 89.75 260 PRO A O 1
ATOM 1946 N N . PRO A 1 261 ? 16.346 -3.429 3.913 1.00 91.75 261 PRO A N 1
ATOM 1947 C CA . PRO A 1 261 ? 15.944 -2.122 4.407 1.00 91.75 261 PRO A CA 1
ATOM 1948 C C . PRO A 1 261 ? 16.620 -1.753 5.730 1.00 91.75 261 PRO A C 1
ATOM 1950 O O . PRO A 1 261 ? 16.932 -2.625 6.540 1.00 91.75 261 PRO A O 1
ATOM 1953 N N . VAL A 1 262 ? 16.734 -0.454 6.018 1.00 90.75 262 VAL A N 1
ATOM 1954 C CA . VAL A 1 262 ? 17.215 0.027 7.330 1.00 90.75 262 VAL A CA 1
ATOM 1955 C C . VAL A 1 262 ? 16.234 -0.245 8.471 1.00 90.75 262 VAL A C 1
ATOM 1957 O O . VAL A 1 262 ? 16.650 -0.382 9.617 1.00 90.75 262 VAL A O 1
ATOM 1960 N N . GLY A 1 263 ? 14.931 -0.331 8.183 1.00 90.62 263 GLY A N 1
ATOM 1961 C CA . GLY A 1 263 ? 13.909 -0.690 9.172 1.00 90.62 263 GLY A CA 1
ATOM 1962 C C . GLY A 1 263 ? 13.712 0.349 10.280 1.00 90.62 263 GLY A C 1
ATOM 1963 O O . GLY A 1 263 ? 13.202 0.012 11.351 1.00 90.62 263 GLY A O 1
ATOM 1964 N N . VAL A 1 264 ? 14.107 1.602 10.034 1.00 88.50 264 VAL A N 1
ATOM 1965 C CA . VAL A 1 264 ? 13.961 2.715 10.978 1.00 88.50 264 VAL A CA 1
ATOM 1966 C C . VAL A 1 264 ? 12.967 3.750 10.453 1.00 88.50 264 VAL A C 1
ATOM 1968 O O . VAL A 1 264 ? 12.931 4.036 9.250 1.00 88.50 264 VAL A O 1
ATOM 1971 N N . PRO A 1 265 ? 12.150 4.358 11.326 1.00 85.94 265 PRO A N 1
ATOM 1972 C CA . PRO A 1 265 ? 11.199 5.381 10.902 1.00 85.94 265 PRO A CA 1
ATOM 1973 C C . PRO A 1 265 ? 11.927 6.572 10.270 1.00 85.94 265 PRO A C 1
ATOM 1975 O O . PRO A 1 265 ? 12.913 7.052 10.817 1.00 85.94 265 PRO A O 1
ATOM 1978 N N . GLY A 1 266 ? 11.453 7.037 9.112 1.00 80.88 266 GLY A N 1
ATOM 1979 C CA . GLY A 1 266 ? 12.117 8.087 8.321 1.00 80.88 266 GLY A CA 1
ATOM 1980 C C . GLY A 1 266 ? 13.210 7.584 7.365 1.00 80.88 266 GLY A C 1
ATOM 1981 O O . GLY A 1 266 ? 13.493 8.249 6.373 1.00 80.88 266 GLY A O 1
ATOM 1982 N N . GLY A 1 267 ? 13.756 6.385 7.584 1.00 83.06 267 GLY A N 1
ATOM 1983 C CA . GLY A 1 267 ? 14.716 5.758 6.672 1.00 83.06 267 GLY A CA 1
ATOM 1984 C C . GLY A 1 267 ? 15.992 6.583 6.467 1.00 83.06 267 GLY A C 1
ATOM 1985 O O . GLY A 1 267 ? 16.522 7.175 7.401 1.00 83.06 267 GLY A O 1
ATOM 1986 N N . HIS A 1 268 ? 16.483 6.639 5.233 1.00 74.56 268 HIS A N 1
ATOM 1987 C CA . HIS A 1 268 ? 17.685 7.374 4.836 1.00 74.56 268 HIS A CA 1
ATOM 1988 C C . HIS A 1 268 ? 17.493 8.898 4.708 1.00 74.56 268 HIS A C 1
ATOM 1990 O O . HIS A 1 268 ? 18.478 9.616 4.555 1.00 74.56 268 HIS A O 1
ATOM 1996 N N . ASP A 1 269 ? 16.265 9.421 4.801 1.00 70.38 269 ASP A N 1
ATOM 1997 C CA . ASP A 1 269 ? 15.992 10.872 4.738 1.00 70.38 269 ASP A CA 1
ATOM 1998 C C . ASP A 1 269 ? 16.104 11.558 6.121 1.00 70.38 269 ASP A C 1
ATOM 2000 O O . ASP A 1 269 ? 15.811 12.742 6.289 1.00 70.38 269 ASP A O 1
ATOM 2004 N N . LEU A 1 270 ? 16.581 10.830 7.143 1.00 57.38 270 LEU A N 1
ATOM 2005 C CA . LEU A 1 270 ? 16.861 11.374 8.482 1.00 57.38 270 LEU A CA 1
ATOM 2006 C C . LEU A 1 270 ? 17.906 12.511 8.471 1.00 57.38 270 LEU A C 1
ATOM 2008 O O . LEU A 1 270 ? 17.960 13.304 9.415 1.00 57.38 270 LEU A O 1
ATOM 2012 N N . SER A 1 271 ? 18.672 12.660 7.382 1.00 43.84 271 SER A N 1
ATOM 2013 C CA . SER A 1 271 ? 19.610 13.772 7.169 1.00 43.84 271 SER A CA 1
ATOM 2014 C C . SER A 1 271 ? 18.938 15.146 7.024 1.00 43.84 271 SER A C 1
ATOM 2016 O O . SER A 1 271 ? 19.624 16.162 7.134 1.00 43.84 271 SER A O 1
ATOM 2018 N N . ARG A 1 272 ? 17.609 15.216 6.843 1.00 45.31 272 ARG A N 1
ATOM 2019 C CA . ARG A 1 272 ? 16.857 16.482 6.792 1.00 45.31 272 ARG A CA 1
ATOM 2020 C C . ARG A 1 272 ? 16.336 16.994 8.143 1.00 45.31 272 ARG A C 1
ATOM 2022 O O . ARG A 1 272 ? 15.736 18.067 8.156 1.00 45.31 272 ARG A O 1
ATOM 2029 N N . GLY A 1 273 ? 16.575 16.321 9.278 1.00 37.19 273 GLY A N 1
ATOM 2030 C CA . GLY A 1 273 ? 16.125 16.897 10.559 1.00 37.19 273 GLY A CA 1
ATOM 2031 C C . GLY A 1 273 ? 16.336 16.143 11.873 1.00 37.19 273 GLY A C 1
ATOM 2032 O O . GLY A 1 273 ? 15.793 16.595 12.875 1.00 37.19 273 GLY A O 1
ATOM 2033 N N . TYR A 1 274 ? 17.086 15.039 11.926 1.00 39.03 274 TYR A N 1
ATOM 2034 C CA . TYR A 1 274 ? 17.355 14.333 13.189 1.00 39.03 274 TYR A CA 1
ATOM 2035 C C . TYR A 1 274 ? 18.863 14.171 13.414 1.00 39.03 274 TYR A C 1
ATOM 2037 O O . TYR A 1 274 ? 19.448 13.142 13.085 1.00 39.03 274 TYR A O 1
ATOM 2045 N N . SER A 1 275 ? 19.500 15.201 13.976 1.00 36.16 275 SER A N 1
ATOM 2046 C CA . SER A 1 275 ? 20.812 15.064 14.615 1.00 36.16 275 SER A CA 1
ATOM 2047 C C . SER A 1 275 ? 20.643 14.453 16.011 1.00 36.16 275 SER A C 1
ATOM 2049 O O . SER A 1 275 ? 19.866 14.968 16.813 1.00 36.16 275 SER A O 1
ATOM 2051 N N . ASP A 1 276 ? 21.406 13.389 16.265 1.00 39.88 276 ASP A N 1
ATOM 2052 C CA . ASP A 1 276 ? 21.846 12.879 17.570 1.00 39.88 276 ASP A CA 1
ATOM 2053 C C . ASP A 1 276 ? 20.776 12.334 18.536 1.00 39.88 276 ASP A C 1
ATOM 2055 O O . ASP A 1 276 ? 20.246 13.083 19.352 1.00 39.88 276 ASP A O 1
ATOM 2059 N N . ASN A 1 277 ? 20.517 11.007 18.512 1.00 36.44 277 ASN A N 1
ATOM 2060 C CA . ASN A 1 277 ? 20.323 10.228 19.764 1.00 36.44 277 ASN A CA 1
ATOM 2061 C C . ASN A 1 277 ? 20.180 8.685 19.675 1.00 36.44 277 ASN A C 1
ATOM 2063 O O . ASN A 1 277 ? 19.822 8.062 20.675 1.00 36.44 277 ASN A O 1
ATOM 2067 N N . TRP A 1 278 ? 20.459 8.013 18.552 1.00 39.75 278 TRP A N 1
ATOM 2068 C CA . TRP A 1 278 ? 20.259 6.548 18.474 1.00 39.75 278 TRP A CA 1
ATOM 2069 C C . TRP A 1 278 ? 21.413 5.677 19.013 1.00 39.75 278 TRP A C 1
ATOM 2071 O O . TRP A 1 278 ? 21.255 4.462 19.091 1.00 39.75 278 TRP A O 1
ATOM 2081 N N . ASP A 1 279 ? 22.514 6.264 19.493 1.00 37.69 279 ASP A N 1
ATOM 2082 C CA . ASP A 1 279 ? 23.659 5.524 20.065 1.00 37.69 279 ASP A CA 1
ATOM 2083 C C . ASP A 1 279 ? 23.436 4.976 21.495 1.00 37.69 279 ASP A C 1
ATOM 2085 O O . ASP A 1 279 ? 24.370 4.478 22.121 1.00 37.69 279 ASP A O 1
ATOM 2089 N N . THR A 1 280 ? 22.220 5.037 22.051 1.00 35.25 280 THR A N 1
ATOM 2090 C CA . THR A 1 280 ? 21.977 4.688 23.470 1.00 35.25 280 THR A CA 1
ATOM 2091 C C . THR A 1 280 ? 21.020 3.526 23.729 1.00 35.25 280 THR A C 1
ATOM 2093 O O . THR A 1 280 ? 20.555 3.365 24.857 1.00 35.25 280 THR A O 1
ATOM 2096 N N . LEU A 1 281 ? 20.767 2.643 22.757 1.00 32.78 281 LEU A N 1
ATOM 2097 C CA . LEU A 1 281 ? 20.127 1.364 23.087 1.00 32.78 281 LEU A CA 1
ATOM 2098 C C . LEU A 1 281 ? 21.182 0.323 23.500 1.00 32.78 281 LEU A C 1
ATOM 2100 O O . LEU A 1 281 ? 22.067 0.006 22.701 1.00 32.78 281 LEU A O 1
ATOM 2104 N N . PRO A 1 282 ? 21.121 -0.216 24.734 1.00 29.39 282 PRO A N 1
ATOM 2105 C CA . PRO A 1 282 ? 22.078 -1.209 25.191 1.00 29.39 282 PRO A CA 1
ATOM 2106 C C . PRO A 1 282 ? 21.924 -2.489 24.370 1.00 29.39 282 PRO A C 1
ATOM 2108 O O . PRO A 1 282 ? 20.866 -3.115 24.338 1.00 29.39 282 PRO A O 1
ATOM 2111 N N . VAL A 1 283 ? 23.015 -2.890 23.722 1.00 36.09 283 VAL A N 1
ATOM 2112 C CA . VAL A 1 283 ? 23.190 -4.256 23.236 1.00 36.09 283 VAL A CA 1
ATOM 2113 C C . VAL A 1 283 ? 23.423 -5.117 24.475 1.00 36.09 283 VAL A C 1
ATOM 2115 O O . VAL A 1 283 ? 24.537 -5.156 25.001 1.00 36.09 283 VAL A O 1
ATOM 2118 N N . GLU A 1 284 ? 22.371 -5.751 24.994 1.00 32.62 284 GLU A N 1
ATOM 2119 C CA . GLU A 1 284 ? 22.549 -6.819 25.979 1.00 32.62 284 GLU A CA 1
ATOM 2120 C C . GLU A 1 284 ? 23.382 -7.941 25.335 1.00 32.62 284 GLU A C 1
ATOM 2122 O O . GLU A 1 284 ? 23.075 -8.418 24.239 1.00 32.62 284 GLU A O 1
ATOM 2127 N N . ARG A 1 285 ? 24.499 -8.265 25.997 1.00 34.28 285 ARG A N 1
ATOM 2128 C CA . ARG A 1 285 ? 25.427 -9.350 25.662 1.00 34.28 285 ARG A CA 1
ATOM 2129 C C . ARG A 1 285 ? 24.945 -10.675 26.229 1.00 34.28 285 ARG A C 1
ATOM 2131 O O . ARG A 1 285 ? 24.403 -10.652 27.354 1.00 34.28 285 ARG A O 1
#

InterPro domains:
  IPR005177 Bifunctional kinase-pyrophosphorylase [PF03618] (22-131)
  IPR005177 Bifunctional kinase-pyrophosphorylase [PF03618] (162-274)
  IPR005177 Bifunctional kinase-pyrophosphorylase [PTHR31756] (16-141)

Organism: NCBI:txid327968